Protein AF-A0A2H0KBA7-F1 (afdb_monomer_lite)

InterPro domains:
  IPR002104 Integrase, catalytic domain [PF00589] (19-123)
  IPR002104 Integrase, catalytic domain [PS51898] (1-133)
  IPR011010 DNA breaking-rejoining enzyme, catalytic core [SSF56349] (13-131)
  IPR013762 Integrase-like, catalytic domain superfamily [G3DSA:1.10.443.10] (1-133)

pLDDT: mean 73.6, std 21.22, range [33.28, 96.81]

Structure (mmCIF, N/CA/C/O backbone):
data_AF-A0A2H0KBA7-F1
#
_entry.id   AF-A0A2H0KBA7-F1
#
loop_
_atom_site.group_PDB
_atom_site.id
_atom_site.type_symbol
_atom_site.label_atom_id
_atom_site.label_alt_id
_atom_site.label_comp_id
_atom_site.label_asym_id
_atom_site.label_entity_id
_atom_site.label_seq_id
_atom_site.pdbx_PDB_ins_code
_atom_site.Cartn_x
_atom_site.Cartn_y
_atom_site.Cartn_z
_atom_site.occupancy
_atom_site.B_iso_or_equiv
_atom_site.auth_seq_id
_atom_site.auth_comp_id
_atom_site.auth_asym_id
_atom_site.auth_atom_id
_atom_site.pdbx_PDB_model_num
ATOM 1 N N . MET A 1 1 ? -5.584 -15.100 -9.198 1.00 82.06 1 MET A N 1
ATOM 2 C CA . MET A 1 1 ? -4.674 -14.915 -8.042 1.00 82.06 1 MET A CA 1
ATOM 3 C C . MET A 1 1 ? -3.301 -14.519 -8.566 1.00 82.06 1 MET A C 1
ATOM 5 O O . MET A 1 1 ? -2.886 -15.081 -9.571 1.00 82.06 1 MET A O 1
ATOM 9 N N . ILE A 1 2 ? -2.629 -13.552 -7.936 1.00 89.00 2 ILE A N 1
ATOM 10 C CA . ILE A 1 2 ? -1.295 -13.066 -8.327 1.00 89.00 2 ILE A CA 1
ATOM 11 C C . ILE A 1 2 ? -0.274 -13.486 -7.265 1.00 89.00 2 ILE A C 1
ATOM 13 O O . ILE A 1 2 ? -0.514 -13.303 -6.073 1.00 89.00 2 ILE A O 1
ATOM 17 N N . HIS A 1 3 ? 0.869 -14.018 -7.700 1.00 90.75 3 HIS A N 1
ATOM 18 C CA . HIS A 1 3 ? 1.982 -14.402 -6.830 1.00 90.75 3 HIS A CA 1
ATOM 19 C C . HIS A 1 3 ? 3.071 -13.328 -6.865 1.00 90.75 3 HIS A C 1
ATOM 21 O O . HIS A 1 3 ? 3.512 -12.917 -7.938 1.00 90.75 3 HIS A O 1
ATOM 27 N N . ILE A 1 4 ? 3.502 -12.861 -5.694 1.00 90.19 4 ILE A N 1
ATOM 28 C CA . ILE A 1 4 ? 4.541 -11.841 -5.551 1.00 90.19 4 ILE A CA 1
ATOM 29 C C . ILE A 1 4 ? 5.764 -12.480 -4.911 1.00 90.19 4 ILE A C 1
ATOM 31 O O . ILE A 1 4 ? 5.818 -12.649 -3.693 1.00 90.19 4 ILE A O 1
ATOM 35 N N . ASN A 1 5 ? 6.763 -12.767 -5.742 1.00 90.94 5 ASN A N 1
ATOM 36 C CA . ASN A 1 5 ? 7.965 -13.491 -5.321 1.00 90.94 5 ASN A CA 1
ATOM 37 C C . ASN A 1 5 ? 9.203 -12.583 -5.272 1.00 90.94 5 ASN A C 1
ATOM 39 O O . ASN A 1 5 ? 10.231 -12.957 -4.716 1.00 90.94 5 ASN A O 1
ATOM 43 N N . ARG A 1 6 ? 9.136 -11.395 -5.888 1.00 88.88 6 ARG A N 1
ATOM 44 C CA . ARG A 1 6 ? 10.263 -10.461 -6.028 1.00 88.88 6 ARG A CA 1
ATOM 45 C C . ARG A 1 6 ? 9.792 -9.024 -5.867 1.00 88.88 6 ARG A C 1
ATOM 47 O O . ARG A 1 6 ? 8.623 -8.709 -6.090 1.00 88.88 6 ARG A O 1
ATOM 54 N N . SER A 1 7 ? 10.705 -8.143 -5.480 1.00 88.31 7 SER A N 1
ATOM 55 C CA . SER A 1 7 ? 10.458 -6.702 -5.467 1.00 88.31 7 SER A CA 1
ATOM 56 C C . SER A 1 7 ? 11.682 -5.924 -5.929 1.00 88.31 7 SER A C 1
ATOM 58 O O . SER A 1 7 ? 12.820 -6.348 -5.720 1.00 88.31 7 SER A O 1
ATOM 60 N N . TRP A 1 8 ? 11.439 -4.782 -6.569 1.00 86.25 8 TRP A N 1
ATOM 61 C CA . TRP A 1 8 ? 12.495 -3.858 -6.960 1.00 86.25 8 TRP A CA 1
ATOM 62 C C . TRP A 1 8 ? 13.072 -3.150 -5.731 1.00 86.25 8 TRP A C 1
ATOM 64 O O . TRP A 1 8 ? 12.355 -2.462 -4.999 1.00 86.25 8 TRP A O 1
ATOM 74 N N . GLN A 1 9 ? 14.379 -3.284 -5.513 1.00 85.75 9 GLN A N 1
ATOM 75 C CA . GLN A 1 9 ? 15.079 -2.634 -4.411 1.00 85.75 9 GLN A CA 1
ATOM 76 C C . GLN A 1 9 ? 15.783 -1.372 -4.909 1.00 85.75 9 GLN A C 1
ATOM 78 O O . GLN A 1 9 ? 16.909 -1.434 -5.398 1.00 85.75 9 GLN A O 1
ATOM 83 N N . GLN A 1 10 ? 15.149 -0.207 -4.737 1.00 81.38 10 GLN A N 1
ATOM 84 C CA . GLN A 1 10 ? 15.644 1.069 -5.278 1.00 81.38 10 GLN A CA 1
ATOM 85 C C . GLN A 1 10 ? 17.099 1.379 -4.890 1.00 81.38 10 GLN A C 1
ATOM 87 O O . GLN A 1 10 ? 17.869 1.839 -5.729 1.00 81.38 10 GLN A O 1
ATOM 92 N N . ARG A 1 11 ? 17.496 1.095 -3.640 1.00 84.25 11 ARG A N 1
ATOM 93 C CA . ARG A 1 11 ? 18.863 1.353 -3.152 1.00 84.25 11 ARG A CA 1
ATOM 94 C C . ARG A 1 11 ? 19.915 0.489 -3.856 1.00 84.25 11 ARG A C 1
ATOM 96 O O . ARG A 1 11 ? 21.023 0.957 -4.072 1.00 84.25 11 ARG A O 1
ATOM 103 N N . GLN A 1 12 ? 19.569 -0.751 -4.202 1.00 84.69 12 GLN A N 1
ATOM 104 C CA . GLN A 1 12 ? 20.480 -1.716 -4.830 1.00 84.69 12 GLN A CA 1
ATOM 105 C C . GLN A 1 12 ? 20.297 -1.808 -6.353 1.00 84.69 12 GLN A C 1
ATOM 107 O O . GLN A 1 12 ? 21.061 -2.506 -7.009 1.00 84.69 12 GLN A O 1
ATOM 112 N N . LYS A 1 13 ? 19.283 -1.124 -6.907 1.00 83.69 13 LYS A N 1
ATOM 113 C CA . LYS A 1 13 ? 18.889 -1.143 -8.325 1.00 83.69 13 LYS A CA 1
ATOM 114 C C . LYS A 1 13 ? 18.797 -2.557 -8.915 1.00 83.69 13 LYS A C 1
ATOM 116 O O . LYS A 1 13 ? 19.192 -2.783 -10.055 1.00 83.69 13 LYS A O 1
ATOM 121 N N . LYS A 1 14 ? 18.284 -3.503 -8.129 1.00 86.38 14 LYS A N 1
ATOM 122 C CA . LYS A 1 14 ? 18.129 -4.903 -8.528 1.00 86.38 14 LYS A CA 1
ATOM 123 C C . LYS A 1 14 ? 16.822 -5.479 -8.005 1.00 86.38 14 LYS A C 1
ATOM 125 O O . LYS A 1 14 ? 16.276 -4.993 -7.006 1.00 86.38 14 LYS A O 1
ATOM 130 N N . TYR A 1 15 ? 16.342 -6.530 -8.659 1.00 86.94 15 TYR A N 1
ATOM 131 C CA . TYR A 1 15 ? 15.278 -7.354 -8.106 1.00 86.94 15 TYR A CA 1
ATOM 132 C C . TYR A 1 15 ? 15.838 -8.206 -6.972 1.00 86.94 15 TYR A C 1
ATOM 134 O O . TYR A 1 15 ? 16.885 -8.838 -7.094 1.00 86.94 15 TYR A O 1
ATOM 142 N N . GLY A 1 16 ? 15.143 -8.198 -5.844 1.00 86.50 16 GLY A N 1
ATOM 143 C CA . GLY A 1 16 ? 15.469 -9.046 -4.708 1.00 86.50 16 GLY A CA 1
ATOM 144 C C . GLY A 1 16 ? 14.211 -9.612 -4.081 1.00 86.50 16 GLY A C 1
ATOM 145 O O . GLY A 1 16 ? 13.115 -9.516 -4.644 1.00 86.50 16 GLY A O 1
ATOM 146 N N . LEU A 1 17 ? 14.369 -10.175 -2.887 1.00 86.00 17 LEU A N 1
ATOM 147 C CA . LEU A 1 17 ? 13.233 -10.660 -2.118 1.00 86.00 17 LEU A CA 1
ATOM 148 C C . LEU A 1 17 ? 12.241 -9.516 -1.830 1.00 86.00 17 LEU A C 1
ATOM 150 O O . LEU A 1 17 ? 12.636 -8.340 -1.789 1.00 86.00 17 LEU A O 1
ATOM 154 N N . PRO A 1 18 ? 10.946 -9.831 -1.653 1.00 84.94 18 PRO A N 1
ATOM 155 C CA . PRO A 1 18 ? 9.953 -8.875 -1.184 1.00 84.94 18 PRO A CA 1
ATOM 156 C C . PRO A 1 18 ? 10.379 -8.232 0.142 1.00 84.94 18 PRO A C 1
ATOM 158 O O . PRO A 1 18 ? 11.229 -8.762 0.851 1.00 84.94 18 PRO A O 1
ATOM 161 N N . LYS A 1 19 ? 9.762 -7.101 0.512 1.00 71.31 19 LYS A N 1
ATOM 162 C CA . LYS A 1 19 ? 10.116 -6.318 1.715 1.00 71.31 19 LYS A CA 1
ATOM 163 C C . LYS A 1 19 ? 10.212 -7.147 3.011 1.00 71.31 19 LYS A C 1
ATOM 165 O O . LYS A 1 19 ? 10.972 -6.774 3.896 1.00 71.31 19 LYS A O 1
ATOM 170 N N . ASN A 1 20 ? 9.490 -8.264 3.094 1.00 73.75 20 ASN A N 1
ATOM 171 C CA . ASN A 1 20 ? 9.468 -9.141 4.265 1.00 73.75 20 ASN A CA 1
ATOM 172 C C . ASN A 1 20 ? 10.272 -10.438 4.076 1.00 73.75 20 ASN A C 1
ATOM 174 O O . ASN A 1 20 ? 10.176 -11.326 4.909 1.00 73.75 20 ASN A O 1
ATOM 178 N N . GLY A 1 21 ? 11.007 -10.595 2.973 1.00 80.06 21 GLY A N 1
ATOM 179 C CA . GLY A 1 21 ? 11.714 -11.837 2.636 1.00 80.06 21 GLY A CA 1
ATOM 180 C C . GLY A 1 21 ? 10.814 -12.962 2.109 1.00 80.06 21 GLY A C 1
ATOM 181 O O . GLY A 1 21 ? 11.312 -13.887 1.480 1.00 80.06 21 GLY A O 1
ATOM 182 N N . GLU A 1 22 ? 9.500 -12.859 2.305 1.00 83.06 22 GLU A N 1
ATOM 183 C CA . GLU A 1 22 ? 8.534 -13.916 2.003 1.00 83.06 22 GLU A CA 1
ATOM 184 C C . GLU A 1 22 ? 7.733 -13.638 0.725 1.00 83.06 22 GLU A C 1
ATOM 186 O O . GLU A 1 22 ? 7.367 -12.496 0.415 1.00 83.06 22 GLU A O 1
ATOM 191 N N . THR A 1 23 ? 7.438 -14.716 -0.003 1.00 87.75 23 THR A N 1
ATOM 192 C CA . THR A 1 23 ? 6.499 -14.703 -1.128 1.00 87.75 23 THR A CA 1
ATOM 193 C C . THR A 1 23 ? 5.079 -14.538 -0.602 1.00 87.75 23 THR A C 1
ATOM 195 O O . THR A 1 23 ? 4.724 -15.134 0.410 1.00 87.75 23 THR A O 1
ATOM 198 N N . ARG A 1 24 ? 4.246 -13.759 -1.297 1.00 88.81 24 ARG A N 1
ATOM 199 C CA . ARG A 1 24 ? 2.836 -13.589 -0.920 1.00 88.81 24 ARG A CA 1
ATOM 200 C C . ARG A 1 24 ? 1.898 -13.745 -2.101 1.00 88.81 24 ARG A C 1
ATOM 202 O O . ARG A 1 24 ? 2.251 -13.428 -3.236 1.00 88.81 24 ARG A O 1
ATOM 209 N N . GLN A 1 25 ? 0.686 -14.188 -1.803 1.00 90.50 25 GLN A N 1
ATOM 210 C CA . GLN A 1 25 ? -0.409 -14.269 -2.758 1.00 90.50 25 GLN A CA 1
ATOM 211 C C . GLN A 1 25 ? -1.361 -13.099 -2.542 1.00 90.50 25 GLN A C 1
ATOM 213 O O . GLN A 1 25 ? -1.720 -12.769 -1.412 1.00 90.50 25 GLN A O 1
ATOM 218 N N . VAL A 1 26 ? -1.765 -12.467 -3.638 1.00 90.69 26 VAL A N 1
ATOM 219 C CA . VAL A 1 26 ? -2.744 -11.384 -3.630 1.00 90.69 26 VAL A CA 1
ATOM 220 C C . VAL A 1 26 ? -3.909 -11.796 -4.513 1.00 90.69 26 VAL A C 1
ATOM 222 O O . VAL A 1 26 ? -3.746 -12.166 -5.683 1.00 90.69 26 VAL A O 1
ATOM 225 N N . THR A 1 27 ? -5.101 -11.781 -3.929 1.00 91.94 27 THR A N 1
ATOM 226 C CA . THR A 1 27 ? -6.336 -11.995 -4.672 1.00 91.94 27 THR A CA 1
ATOM 227 C C . THR A 1 27 ? -6.662 -10.740 -5.469 1.00 91.94 27 THR A C 1
ATOM 229 O O . THR A 1 27 ? -6.328 -9.619 -5.090 1.00 91.94 27 THR A O 1
ATOM 232 N N . ILE A 1 28 ? -7.280 -10.943 -6.625 1.00 90.19 28 ILE A N 1
ATOM 233 C CA . ILE A 1 28 ? -7.748 -9.858 -7.475 1.00 90.19 28 ILE A CA 1
ATOM 234 C C . ILE A 1 28 ? -9.244 -10.012 -7.655 1.00 90.19 28 ILE A C 1
ATOM 236 O O . ILE A 1 28 ? -9.752 -11.131 -7.721 1.00 90.19 28 ILE A O 1
ATOM 240 N N . ASN A 1 29 ? -9.930 -8.879 -7.714 1.00 92.88 29 ASN A N 1
ATOM 241 C CA . ASN A 1 29 ? -11.347 -8.836 -8.020 1.00 92.88 29 ASN A CA 1
ATOM 242 C C . ASN A 1 29 ? -11.603 -9.379 -9.445 1.00 92.88 29 ASN A C 1
ATOM 244 O O . ASN A 1 29 ? -10.751 -9.232 -10.325 1.00 92.88 29 ASN A O 1
ATOM 248 N N . SER A 1 30 ? -12.763 -10.005 -9.665 1.00 92.62 30 SER A N 1
ATOM 249 C CA . SER A 1 30 ? -13.167 -10.565 -10.962 1.00 92.62 30 SER A CA 1
ATOM 250 C C . SER A 1 30 ? -13.213 -9.518 -12.075 1.00 92.62 30 SER A C 1
ATOM 252 O O . SER A 1 30 ? -12.722 -9.780 -13.167 1.00 92.62 30 SER A O 1
ATOM 254 N N . GLU A 1 31 ? -13.719 -8.318 -11.791 1.00 93.12 31 GLU A N 1
ATOM 255 C CA . GLU A 1 31 ? -13.781 -7.208 -12.749 1.00 93.12 31 GLU A CA 1
ATOM 256 C C . GLU A 1 31 ? -12.376 -6.811 -13.211 1.00 93.12 31 GLU A C 1
ATOM 258 O O . GLU A 1 31 ? -12.102 -6.668 -14.402 1.00 93.12 31 GLU A O 1
ATOM 263 N N . TYR A 1 32 ? -11.439 -6.722 -12.261 1.00 91.25 32 TYR A N 1
ATOM 264 C CA . TYR A 1 32 ? -10.046 -6.422 -12.578 1.00 91.25 32 TYR A CA 1
ATOM 265 C C . TYR A 1 32 ? -9.375 -7.552 -13.368 1.00 91.25 32 TYR A C 1
ATOM 267 O O . TYR A 1 32 ? -8.552 -7.285 -14.239 1.00 91.25 32 TYR A O 1
ATOM 275 N N . TYR A 1 33 ? -9.724 -8.811 -13.093 1.00 91.75 33 TYR A N 1
ATOM 276 C CA . TYR A 1 33 ? -9.216 -9.954 -13.852 1.00 91.75 33 TYR A CA 1
ATOM 277 C C . TYR A 1 33 ? -9.631 -9.896 -15.327 1.00 91.75 33 TYR A C 1
ATOM 279 O O . TYR A 1 33 ? -8.786 -10.110 -16.199 1.00 91.75 33 TYR A O 1
ATOM 287 N N . TRP A 1 34 ? -10.899 -9.586 -15.610 1.00 93.12 34 TRP A N 1
ATOM 288 C CA . TRP A 1 34 ? -11.394 -9.474 -16.983 1.00 93.12 34 TRP A CA 1
ATOM 289 C C . TRP A 1 34 ? -10.741 -8.321 -17.731 1.00 93.12 34 TRP A C 1
ATOM 291 O O . TRP A 1 34 ? -10.228 -8.527 -18.830 1.00 93.12 34 TRP A O 1
ATOM 301 N N . TRP A 1 35 ? -10.652 -7.155 -17.091 1.00 94.00 35 TRP A N 1
ATOM 302 C CA . TRP A 1 35 ? -9.924 -6.022 -17.652 1.00 94.00 35 TRP A CA 1
ATOM 303 C C . TRP A 1 35 ? -8.457 -6.371 -17.939 1.00 94.00 35 TRP A C 1
ATOM 305 O O . TRP A 1 35 ? -7.946 -6.080 -19.016 1.00 94.00 35 TRP A O 1
ATOM 315 N N . LEU A 1 36 ? -7.776 -7.051 -17.009 1.00 91.25 36 LEU A N 1
ATOM 316 C CA . LEU A 1 36 ? -6.376 -7.438 -17.184 1.00 91.25 36 LEU A CA 1
ATOM 317 C C . LEU A 1 36 ? -6.208 -8.416 -18.354 1.00 91.25 36 LEU A C 1
ATOM 319 O O . LEU A 1 36 ? -5.246 -8.310 -19.105 1.00 91.25 36 LEU A O 1
ATOM 323 N N . ARG A 1 37 ? -7.140 -9.357 -18.532 1.00 91.25 37 ARG A N 1
ATOM 324 C CA . ARG A 1 37 ? -7.143 -10.294 -19.665 1.00 91.25 37 ARG A CA 1
ATOM 325 C C . ARG A 1 37 ? -7.254 -9.575 -21.006 1.00 91.25 37 ARG A C 1
ATOM 327 O O . ARG A 1 37 ? -6.510 -9.925 -21.914 1.00 91.25 37 ARG A O 1
ATOM 334 N N . GLU A 1 38 ? -8.151 -8.602 -21.121 1.00 92.62 38 GLU A N 1
ATOM 335 C CA . GLU A 1 38 ? -8.315 -7.785 -22.330 1.00 92.62 38 GLU A CA 1
ATOM 336 C C . GLU A 1 38 ? -7.078 -6.914 -22.582 1.00 92.62 38 GLU A C 1
ATOM 338 O O . GLU A 1 38 ? -6.506 -6.925 -23.671 1.00 92.62 38 GLU A O 1
ATOM 343 N N . TYR A 1 39 ? -6.590 -6.237 -21.540 1.00 91.38 39 TYR A N 1
ATOM 344 C CA . TYR A 1 39 ? -5.380 -5.424 -21.604 1.00 91.38 39 TYR A CA 1
ATOM 345 C C . TYR A 1 39 ? -4.169 -6.231 -22.094 1.00 91.38 39 TYR A C 1
ATOM 347 O O . TYR A 1 39 ? -3.435 -5.782 -22.973 1.00 91.38 39 TYR A O 1
ATOM 355 N N . LEU A 1 40 ? -3.991 -7.458 -21.596 1.00 89.44 40 LEU A N 1
ATOM 356 C CA . LEU A 1 40 ? -2.865 -8.313 -21.972 1.00 89.44 40 LEU A CA 1
ATOM 357 C C . LEU A 1 40 ? -2.906 -8.813 -23.423 1.00 89.44 40 LEU A C 1
ATOM 359 O O . LEU A 1 40 ? -1.861 -9.186 -23.943 1.00 89.44 40 LEU A O 1
ATOM 363 N N . GLN A 1 41 ? -4.058 -8.795 -24.102 1.00 88.44 41 GLN A N 1
ATOM 364 C CA . GLN A 1 41 ? -4.124 -9.145 -25.530 1.00 88.44 41 GLN A CA 1
ATOM 365 C C . GLN A 1 41 ? -3.451 -8.094 -26.417 1.00 88.44 41 GLN A C 1
ATOM 367 O O . GLN A 1 41 ? -2.955 -8.413 -27.494 1.00 88.44 41 GLN A O 1
ATOM 372 N N . THR A 1 42 ? -3.442 -6.840 -25.965 1.00 85.75 42 THR A N 1
ATOM 373 C CA . THR A 1 42 ? -2.857 -5.706 -26.696 1.00 85.75 42 THR A CA 1
ATOM 374 C C . THR A 1 42 ? -1.467 -5.330 -26.180 1.00 85.75 42 THR A C 1
ATOM 376 O O . THR A 1 42 ? -0.704 -4.650 -26.866 1.00 85.75 42 THR A O 1
ATOM 379 N N . ALA A 1 43 ? -1.115 -5.787 -24.979 1.00 84.56 43 ALA A N 1
ATOM 380 C CA . ALA A 1 43 ? 0.156 -5.514 -24.335 1.00 84.56 43 ALA A CA 1
ATOM 381 C C . ALA A 1 43 ? 1.304 -6.339 -24.939 1.00 84.56 43 ALA A C 1
ATOM 383 O O . ALA A 1 43 ? 1.364 -7.555 -24.789 1.00 84.56 43 ALA A O 1
ATOM 384 N N . ASN A 1 44 ? 2.290 -5.660 -25.526 1.00 86.06 44 ASN A N 1
ATOM 385 C CA . ASN A 1 44 ? 3.609 -6.234 -25.784 1.00 86.06 44 ASN A CA 1
ATOM 386 C C . ASN A 1 44 ? 4.690 -5.263 -25.298 1.00 86.06 44 ASN A C 1
ATOM 388 O O . ASN A 1 44 ? 5.107 -4.353 -26.013 1.00 86.06 44 ASN A O 1
ATOM 392 N N . PHE A 1 45 ? 5.126 -5.444 -24.051 1.00 87.81 45 PHE A N 1
ATOM 393 C CA . PHE A 1 45 ? 6.112 -4.575 -23.394 1.00 87.81 45 PHE A CA 1
ATOM 394 C C . PHE A 1 45 ? 7.504 -5.207 -23.297 1.00 87.81 45 PHE A C 1
ATOM 396 O O . PHE A 1 45 ? 8.359 -4.743 -22.536 1.00 87.81 45 PHE A O 1
ATOM 403 N N . GLY A 1 46 ? 7.731 -6.264 -24.079 1.00 87.56 46 GLY A N 1
ATOM 404 C CA . GLY A 1 46 ? 8.955 -7.045 -24.066 1.00 87.56 46 GLY A CA 1
ATOM 405 C C . GLY A 1 46 ? 9.062 -7.995 -22.873 1.00 87.56 46 GLY A C 1
ATOM 406 O O . GLY A 1 46 ? 8.127 -8.206 -22.095 1.00 87.56 46 GLY A O 1
ATOM 407 N N . ARG A 1 47 ? 10.250 -8.580 -22.746 1.00 88.19 47 ARG A N 1
ATOM 408 C CA . ARG A 1 47 ? 10.593 -9.566 -21.722 1.00 88.19 47 ARG A CA 1
ATOM 409 C C . ARG A 1 47 ? 11.909 -9.204 -21.054 1.00 88.19 47 ARG A C 1
ATOM 411 O O . ARG A 1 47 ? 12.768 -8.580 -21.674 1.00 88.19 47 ARG A O 1
ATOM 418 N N . ASP A 1 48 ? 12.081 -9.645 -19.822 1.00 83.62 48 ASP A N 1
ATOM 419 C CA . ASP A 1 48 ? 13.366 -9.640 -19.135 1.00 83.62 48 ASP A CA 1
ATOM 420 C C . ASP A 1 48 ? 13.740 -11.052 -18.663 1.00 83.62 48 ASP A C 1
ATOM 422 O O . ASP A 1 48 ? 13.104 -12.044 -19.022 1.00 83.62 48 ASP A O 1
ATOM 426 N N . GLU A 1 49 ? 14.809 -11.153 -17.875 1.00 85.81 49 GLU A N 1
ATOM 427 C CA . GLU A 1 49 ? 15.273 -12.398 -17.251 1.00 85.81 49 GLU A CA 1
ATOM 428 C C . GLU A 1 49 ? 14.244 -13.049 -16.307 1.00 85.81 49 GLU A C 1
ATOM 430 O O . GLU A 1 49 ? 14.479 -14.141 -15.790 1.00 85.81 49 GLU A O 1
ATOM 435 N N . HIS A 1 50 ? 13.123 -12.386 -16.018 1.00 83.25 50 HIS A N 1
ATOM 436 C CA . HIS A 1 50 ? 12.067 -12.882 -15.139 1.00 83.25 50 HIS A CA 1
ATOM 437 C C . HIS A 1 50 ? 10.753 -13.154 -15.881 1.00 83.25 50 HIS A C 1
ATOM 439 O O . HIS A 1 50 ? 9.798 -13.609 -15.251 1.00 83.25 50 HIS A O 1
ATOM 445 N N . GLY A 1 51 ? 10.719 -12.946 -17.200 1.00 86.88 51 GLY A N 1
ATOM 446 C CA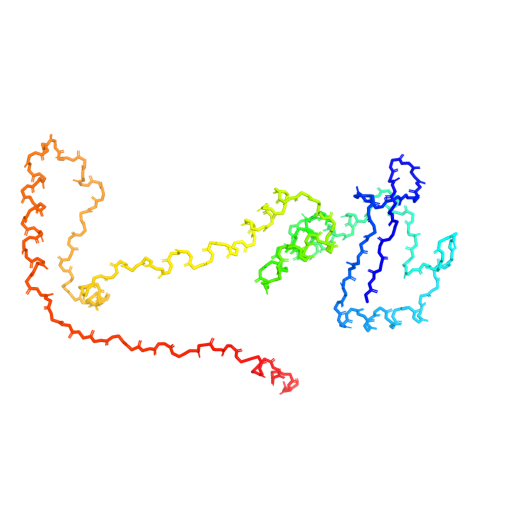 . GLY A 1 51 ? 9.593 -13.282 -18.065 1.00 86.88 51 GLY A CA 1
ATOM 447 C C . GLY A 1 51 ? 9.015 -12.080 -18.806 1.00 86.88 51 GLY A C 1
ATOM 448 O O . GLY A 1 51 ? 9.660 -11.045 -18.979 1.00 86.88 51 GLY A O 1
ATOM 449 N N . GLU A 1 52 ? 7.789 -12.247 -19.293 1.00 90.00 52 GLU A N 1
ATOM 450 C CA . GLU A 1 52 ? 7.049 -11.203 -19.998 1.00 90.00 52 GLU A CA 1
ATOM 451 C C . GLU A 1 52 ? 6.507 -10.153 -19.032 1.00 90.00 52 GLU A C 1
ATOM 453 O O . GLU A 1 52 ? 6.055 -10.448 -17.920 1.00 90.00 52 GLU A O 1
ATOM 458 N N . ARG A 1 53 ? 6.547 -8.895 -19.467 1.00 87.62 53 ARG A N 1
ATOM 459 C CA . ARG A 1 53 ? 6.126 -7.770 -18.640 1.00 87.62 53 ARG A CA 1
ATOM 460 C C . ARG A 1 53 ? 4.643 -7.502 -18.814 1.00 87.62 53 ARG A C 1
ATOM 462 O O . ARG A 1 53 ? 4.176 -7.250 -19.918 1.00 87.62 53 ARG A O 1
ATOM 469 N N . LEU A 1 54 ? 3.932 -7.454 -17.688 1.00 88.69 54 LEU A N 1
ATOM 470 C CA . LEU A 1 54 ? 2.515 -7.087 -17.667 1.00 88.69 54 LEU A CA 1
ATOM 471 C C . LEU A 1 54 ? 2.291 -5.606 -18.001 1.00 88.69 54 LEU A C 1
ATOM 473 O O . LEU A 1 54 ? 1.264 -5.272 -18.566 1.00 88.69 54 LEU A O 1
ATOM 477 N N . PHE A 1 55 ? 3.234 -4.722 -17.656 1.00 89.44 55 PHE A N 1
ATOM 478 C CA . PHE A 1 55 ? 3.122 -3.271 -17.837 1.00 89.44 55 PHE A CA 1
ATOM 479 C C . PHE A 1 55 ? 4.395 -2.695 -18.477 1.00 89.44 55 PHE A C 1
ATOM 481 O O . PHE A 1 55 ? 5.478 -3.260 -18.284 1.00 89.44 55 PHE A O 1
ATOM 488 N N . PRO A 1 56 ? 4.304 -1.555 -19.188 1.00 88.25 56 PRO A N 1
ATOM 489 C CA . PRO A 1 56 ? 5.469 -0.886 -19.760 1.00 88.25 56 PRO A CA 1
ATOM 490 C C . PRO A 1 56 ? 6.430 -0.407 -18.670 1.00 88.25 56 PRO A C 1
ATOM 492 O O . PRO A 1 56 ? 6.016 0.096 -17.628 1.00 88.25 56 PRO A O 1
ATOM 495 N N . GLU A 1 57 ? 7.737 -0.501 -18.919 1.00 83.94 57 GLU A N 1
ATOM 496 C CA . GLU A 1 57 ? 8.744 0.057 -18.014 1.00 83.94 57 GLU A CA 1
ATOM 497 C C . GLU A 1 57 ? 9.054 1.506 -18.402 1.00 83.94 57 GLU A C 1
ATOM 499 O O . GLU A 1 57 ? 9.898 1.783 -19.254 1.00 83.94 57 GLU A O 1
ATOM 504 N N . HIS A 1 58 ? 8.385 2.459 -17.756 1.00 84.06 58 HIS A N 1
ATOM 505 C CA . HIS A 1 58 ? 8.682 3.870 -17.973 1.00 84.06 58 HIS A CA 1
ATOM 506 C C . HIS A 1 58 ? 9.934 4.299 -17.198 1.00 84.06 58 HIS A C 1
ATOM 508 O O . HIS A 1 58 ? 10.038 4.118 -15.983 1.00 84.06 58 HIS A O 1
ATOM 514 N N . THR A 1 59 ? 10.869 4.963 -17.878 1.00 82.75 59 THR A N 1
ATOM 515 C CA . THR A 1 59 ? 12.086 5.532 -17.264 1.00 82.75 59 THR A CA 1
ATOM 516 C C . THR A 1 59 ? 11.766 6.493 -16.114 1.00 82.75 59 THR A C 1
ATOM 518 O O . THR A 1 59 ? 12.469 6.512 -15.102 1.00 82.75 59 THR A O 1
ATOM 521 N N . TYR A 1 60 ? 10.659 7.229 -16.224 1.00 84.62 60 TYR A N 1
ATOM 522 C CA . TYR A 1 60 ? 10.137 8.139 -15.204 1.00 84.62 60 TYR A CA 1
ATOM 523 C C . TYR A 1 60 ? 9.794 7.439 -13.879 1.00 84.62 60 TYR A C 1
ATOM 525 O O . TYR A 1 60 ? 9.947 8.031 -12.808 1.00 84.62 60 TYR A O 1
ATOM 533 N N . TRP A 1 61 ? 9.403 6.159 -13.909 1.00 81.12 61 TRP A N 1
ATOM 534 C CA . TRP A 1 61 ? 9.095 5.406 -12.689 1.00 81.12 61 TRP A CA 1
ATOM 535 C C . TRP A 1 61 ? 10.341 5.160 -11.833 1.00 81.12 61 TRP A C 1
ATOM 537 O O . TRP A 1 61 ? 10.285 5.223 -10.604 1.00 81.12 61 TRP A O 1
ATOM 547 N N . LYS A 1 62 ? 11.507 4.984 -12.471 1.00 76.94 62 LYS A N 1
ATOM 548 C CA . LYS A 1 62 ? 12.799 4.846 -11.772 1.00 76.94 62 LYS A CA 1
ATOM 549 C C . LYS A 1 62 ? 13.206 6.123 -11.034 1.00 76.94 62 LYS A C 1
ATOM 551 O O . LYS A 1 62 ? 13.991 6.055 -10.087 1.00 76.94 62 LYS A O 1
ATOM 556 N N . ARG A 1 63 ? 12.668 7.272 -11.461 1.00 81.50 63 ARG A N 1
ATOM 557 C CA . ARG A 1 63 ? 12.897 8.605 -10.885 1.00 81.50 63 ARG A CA 1
ATOM 558 C C . ARG A 1 63 ? 11.846 9.005 -9.843 1.00 81.50 63 ARG A C 1
ATOM 560 O O . ARG A 1 63 ? 11.937 10.093 -9.286 1.00 81.50 63 ARG A O 1
ATOM 567 N N . GLY A 1 64 ? 10.861 8.149 -9.559 1.00 78.44 64 GLY A N 1
ATOM 568 C CA . GLY A 1 64 ? 9.800 8.458 -8.595 1.00 78.44 64 GLY A CA 1
ATOM 569 C C . GLY A 1 64 ? 8.705 9.381 -9.139 1.00 78.44 64 GLY A C 1
ATOM 570 O O . GLY A 1 64 ? 7.880 9.879 -8.372 1.00 78.44 64 GLY A O 1
ATOM 571 N N . GLU A 1 65 ? 8.667 9.623 -10.451 1.00 86.88 65 GLU A N 1
ATOM 572 C CA . GLU A 1 65 ? 7.743 10.586 -11.057 1.00 86.88 65 GLU A CA 1
ATOM 573 C C . GLU A 1 65 ? 6.297 10.090 -11.129 1.00 86.88 65 GLU A C 1
ATOM 575 O O . GLU A 1 65 ? 5.386 10.888 -11.333 1.00 86.88 65 GLU A O 1
ATOM 580 N N . GLN A 1 66 ? 6.051 8.807 -10.853 1.00 87.12 66 GLN A N 1
ATOM 581 C CA . GLN A 1 66 ? 4.702 8.261 -10.715 1.00 87.12 66 GLN A CA 1
ATOM 582 C C . GLN A 1 66 ? 3.856 9.021 -9.673 1.00 87.12 66 GLN A C 1
ATOM 584 O O . GLN A 1 66 ? 2.636 9.089 -9.790 1.00 87.12 66 GLN A O 1
ATOM 589 N N . ALA A 1 67 ? 4.490 9.649 -8.672 1.00 88.31 67 ALA A N 1
ATOM 590 C CA . ALA A 1 67 ? 3.787 10.461 -7.678 1.00 88.31 67 ALA A CA 1
ATOM 591 C C . ALA A 1 67 ? 3.216 11.762 -8.265 1.00 88.31 67 ALA A C 1
ATOM 593 O O . ALA A 1 67 ? 2.220 12.268 -7.752 1.00 88.31 67 ALA A O 1
ATOM 594 N N . LYS A 1 68 ? 3.816 12.288 -9.343 1.00 91.06 68 LYS A N 1
ATOM 595 C CA . LYS A 1 68 ? 3.317 13.479 -10.045 1.00 91.06 68 LYS A CA 1
ATOM 596 C C . LYS A 1 68 ? 2.009 13.176 -10.767 1.00 91.06 68 LYS A C 1
ATOM 598 O O . LYS A 1 68 ? 1.085 13.966 -10.680 1.00 91.06 68 LYS A O 1
ATOM 603 N N . VAL A 1 69 ? 1.908 12.006 -11.403 1.00 91.56 69 VAL A N 1
ATOM 604 C CA . VAL A 1 69 ? 0.689 11.583 -12.115 1.00 91.56 69 VAL A CA 1
ATOM 605 C C . VAL A 1 69 ? -0.505 11.540 -11.163 1.00 91.56 69 VAL A C 1
ATOM 607 O O . VAL A 1 69 ? -1.539 12.133 -11.449 1.00 91.56 69 VAL A O 1
ATOM 610 N N . ILE A 1 70 ? -0.339 10.915 -9.992 1.00 91.81 70 ILE A N 1
ATOM 611 C CA . ILE A 1 70 ? -1.395 10.866 -8.969 1.00 91.81 70 ILE A CA 1
ATOM 612 C C . ILE A 1 70 ? -1.720 12.259 -8.433 1.00 91.81 70 ILE A C 1
ATOM 614 O O . ILE A 1 70 ? -2.885 12.573 -8.221 1.00 91.81 70 ILE A O 1
ATOM 618 N N . ARG A 1 71 ? -0.707 13.100 -8.206 1.00 92.94 71 ARG A N 1
ATOM 619 C CA . ARG A 1 71 ? -0.931 14.468 -7.736 1.00 92.94 71 ARG A CA 1
ATOM 620 C C . ARG A 1 71 ? -1.754 15.277 -8.733 1.00 92.94 71 ARG A C 1
ATOM 622 O O . ARG A 1 71 ? -2.762 15.835 -8.322 1.00 92.94 71 ARG A O 1
ATOM 629 N N . ASN A 1 72 ? -1.362 15.269 -10.004 1.00 94.31 72 ASN A N 1
ATOM 630 C CA . ASN A 1 72 ? -2.072 15.975 -11.065 1.00 94.31 72 ASN A CA 1
ATOM 631 C C . ASN A 1 72 ? -3.510 15.465 -11.189 1.00 94.31 72 ASN A C 1
ATOM 633 O O . ASN A 1 72 ? -4.427 16.266 -11.308 1.00 94.31 72 ASN A O 1
ATOM 637 N N . PHE A 1 73 ? -3.712 14.145 -11.103 1.00 94.88 73 PHE A N 1
ATOM 638 C CA . PHE A 1 73 ? -5.048 13.559 -11.066 1.00 94.88 73 PHE A CA 1
ATOM 639 C C . PHE A 1 73 ? -5.861 14.119 -9.892 1.00 94.88 73 PHE A C 1
ATOM 641 O O . PHE A 1 73 ? -6.950 14.633 -10.095 1.00 94.88 73 PHE A O 1
ATOM 648 N N . CYS A 1 74 ? -5.333 14.093 -8.665 1.00 95.44 74 CYS A N 1
ATOM 649 C CA . CYS A 1 74 ? -6.047 14.646 -7.515 1.00 95.44 74 CYS A CA 1
ATOM 650 C C . CYS A 1 74 ? -6.386 16.134 -7.702 1.00 95.44 74 CYS A C 1
ATOM 652 O O . CYS A 1 74 ? -7.532 16.516 -7.500 1.00 95.44 74 CYS A O 1
ATOM 654 N N . GLU A 1 75 ? -5.426 16.952 -8.132 1.00 95.56 75 GLU A N 1
ATOM 655 C CA . GLU A 1 75 ? -5.610 18.395 -8.332 1.00 95.56 75 GLU A CA 1
ATOM 656 C C . GLU A 1 75 ? -6.674 18.708 -9.392 1.00 95.56 75 GLU A C 1
ATOM 658 O O . GLU A 1 75 ? -7.517 19.573 -9.164 1.00 95.56 75 GLU A O 1
ATOM 663 N N . GLN A 1 76 ? -6.700 17.960 -10.501 1.00 96.81 76 GLN A N 1
ATOM 664 C CA . GLN A 1 76 ? -7.709 18.113 -11.559 1.00 96.81 76 GLN A CA 1
ATOM 665 C C . GLN A 1 76 ? -9.142 17.888 -11.063 1.00 96.81 76 GLN A C 1
ATOM 667 O O . GLN A 1 76 ? -10.062 18.539 -11.549 1.00 96.81 76 GLN A O 1
ATOM 672 N N . TYR A 1 77 ? -9.332 16.999 -10.088 1.00 95.69 77 TYR A N 1
ATOM 673 C CA . TYR A 1 77 ? -10.641 16.702 -9.499 1.00 95.69 77 TYR A CA 1
ATOM 674 C C . TYR A 1 77 ? -10.890 17.444 -8.174 1.00 95.69 77 TYR A C 1
ATOM 676 O O . TYR A 1 77 ? -11.822 17.105 -7.447 1.00 95.69 77 TYR A O 1
ATOM 684 N N . GLY A 1 78 ? -10.057 18.432 -7.818 1.00 95.25 78 GLY A N 1
ATOM 685 C CA . GLY A 1 78 ? -10.195 19.185 -6.564 1.00 95.25 78 GLY A CA 1
ATOM 686 C C . GLY A 1 78 ? -9.930 18.353 -5.301 1.00 95.25 78 GLY A C 1
ATOM 687 O O . GLY A 1 78 ? -10.342 18.722 -4.203 1.00 95.25 78 GLY A O 1
ATOM 688 N N . LEU A 1 79 ? -9.247 17.216 -5.437 1.00 94.12 79 LEU A N 1
ATOM 689 C CA . LEU A 1 79 ? -8.884 16.329 -4.341 1.00 94.12 79 LEU A CA 1
ATOM 690 C C . LEU A 1 79 ? -7.525 16.717 -3.753 1.00 94.12 79 LEU A C 1
ATOM 692 O O . LEU A 1 79 ? -6.590 17.115 -4.451 1.00 94.12 79 LEU A O 1
ATOM 696 N N . LYS A 1 80 ? -7.365 16.501 -2.446 1.00 93.75 80 LYS A N 1
ATOM 697 C CA . LYS A 1 80 ? -6.065 16.647 -1.785 1.00 93.75 80 LYS A CA 1
ATOM 698 C C . LYS A 1 80 ? -5.065 15.644 -2.365 1.00 93.75 80 LYS A C 1
ATOM 700 O O . LYS A 1 80 ? -5.353 14.454 -2.454 1.00 93.75 80 LYS A O 1
ATOM 705 N N . SER A 1 81 ? -3.860 16.115 -2.687 1.00 93.50 81 SER A N 1
ATOM 706 C CA . SER A 1 81 ? -2.776 15.258 -3.179 1.00 93.50 81 SER A CA 1
ATOM 707 C C . SER A 1 81 ? -2.461 14.120 -2.198 1.00 93.50 81 SER A C 1
ATOM 709 O O . SER A 1 81 ? -2.207 14.352 -1.011 1.00 93.50 81 SER A O 1
ATOM 711 N N . ILE A 1 82 ? -2.432 12.884 -2.707 1.00 93.06 82 ILE A N 1
ATOM 712 C CA . ILE A 1 82 ? -2.133 11.675 -1.929 1.00 93.06 82 ILE A CA 1
ATOM 713 C C . ILE A 1 82 ? -0.818 11.016 -2.360 1.00 93.06 82 ILE A C 1
ATOM 715 O O . ILE A 1 82 ? -0.352 11.142 -3.490 1.00 93.06 82 ILE A O 1
ATOM 719 N N . LYS A 1 83 ? -0.216 10.258 -1.437 1.00 90.75 83 LYS A N 1
ATOM 720 C CA . LYS A 1 83 ? 0.957 9.400 -1.698 1.00 90.75 83 LYS A CA 1
ATOM 721 C C . LYS A 1 83 ? 0.515 7.958 -1.976 1.00 90.75 83 LYS A C 1
ATOM 723 O O . LYS A 1 83 ? -0.492 7.529 -1.421 1.00 90.75 83 LYS A O 1
ATOM 728 N N . PHE A 1 84 ? 1.322 7.155 -2.677 1.00 89.69 84 PHE A N 1
ATOM 729 C CA . PHE A 1 84 ? 1.053 5.715 -2.888 1.00 89.69 84 PHE A CA 1
ATOM 730 C C . PHE A 1 84 ? 0.831 4.923 -1.594 1.00 89.69 84 PHE A C 1
ATOM 732 O O . PHE A 1 84 ? -0.014 4.035 -1.544 1.00 89.69 84 PHE A O 1
ATOM 739 N N . HIS A 1 85 ? 1.559 5.255 -0.523 1.00 89.19 85 HIS A N 1
ATOM 740 C CA . HIS A 1 85 ? 1.356 4.593 0.768 1.00 89.19 85 HIS A CA 1
ATOM 741 C C . HIS A 1 85 ? -0.047 4.852 1.342 1.00 89.19 85 HIS A C 1
ATOM 743 O O . HIS A 1 85 ? -0.590 4.004 2.042 1.00 89.19 85 HIS A O 1
ATOM 749 N N . THR A 1 86 ? -0.655 5.986 0.990 1.00 91.75 86 THR A N 1
ATOM 750 C CA . THR A 1 86 ? -2.040 6.320 1.346 1.00 91.75 86 THR A CA 1
ATOM 751 C C . THR A 1 86 ? -3.006 5.372 0.657 1.00 91.75 86 THR A C 1
ATOM 753 O O . THR A 1 86 ? -3.850 4.807 1.331 1.00 91.75 86 THR A O 1
ATOM 756 N N . LEU A 1 87 ? -2.833 5.113 -0.646 1.00 92.94 87 LEU A N 1
ATOM 757 C CA . LEU A 1 87 ? -3.668 4.152 -1.379 1.00 92.94 87 LEU A CA 1
ATOM 758 C C . LEU A 1 87 ? -3.602 2.758 -0.755 1.00 92.94 87 LEU A C 1
ATOM 760 O O . LEU A 1 87 ? -4.624 2.105 -0.571 1.00 92.94 87 LEU A O 1
ATOM 764 N N . ARG A 1 88 ? -2.403 2.325 -0.356 1.00 91.56 88 ARG A N 1
ATOM 765 C CA . ARG A 1 88 ? -2.221 1.052 0.348 1.00 91.56 88 ARG A CA 1
ATOM 766 C C . ARG A 1 88 ? -2.910 1.035 1.718 1.00 91.56 88 ARG A C 1
ATOM 768 O O . ARG A 1 88 ? -3.475 0.011 2.089 1.00 91.56 88 ARG A O 1
ATOM 775 N N . ALA A 1 89 ? -2.854 2.138 2.462 1.00 92.88 89 ALA A N 1
ATOM 776 C CA . ALA A 1 89 ? -3.565 2.270 3.729 1.00 92.88 89 ALA A CA 1
ATOM 777 C C . ALA A 1 89 ? -5.087 2.236 3.520 1.00 92.88 89 ALA A C 1
ATOM 779 O O . ALA A 1 89 ? -5.764 1.489 4.215 1.00 92.88 89 ALA A O 1
ATOM 780 N N . CYS A 1 90 ? -5.598 2.974 2.528 1.00 94.38 90 CYS A N 1
ATOM 781 C CA . CYS A 1 90 ? -7.012 2.997 2.155 1.00 94.38 90 CYS A CA 1
ATOM 782 C C . CYS A 1 90 ? -7.517 1.603 1.777 1.00 94.38 90 CYS A C 1
ATOM 784 O O . CYS A 1 90 ? -8.558 1.184 2.272 1.00 94.38 90 CYS A O 1
ATOM 786 N N . TRP A 1 91 ? -6.751 0.866 0.968 1.00 94.94 91 TRP A N 1
ATOM 787 C CA . TRP A 1 91 ? -7.062 -0.518 0.610 1.00 94.94 91 TRP A CA 1
ATOM 788 C C . TRP A 1 91 ? -7.212 -1.411 1.851 1.00 94.94 91 TRP A C 1
ATOM 790 O O . TRP A 1 91 ? -8.211 -2.112 1.985 1.00 94.94 91 TRP A O 1
ATOM 800 N N . ALA A 1 92 ? -6.274 -1.339 2.802 1.00 94.88 92 ALA A N 1
ATOM 801 C CA . ALA A 1 92 ? -6.358 -2.120 4.037 1.00 94.88 92 ALA A CA 1
ATOM 802 C C . ALA A 1 92 ? -7.572 -1.731 4.890 1.00 94.88 92 ALA A C 1
ATOM 804 O O . ALA A 1 92 ? -8.310 -2.599 5.346 1.00 94.88 92 ALA A O 1
ATOM 805 N N . THR A 1 93 ? -7.801 -0.429 5.089 1.00 95.38 93 THR A N 1
ATOM 806 C CA . THR A 1 93 ? -8.925 0.057 5.901 1.00 95.38 93 THR A CA 1
ATOM 807 C C . THR A 1 93 ? -10.278 -0.280 5.281 1.00 95.38 93 THR A C 1
ATOM 809 O O . THR A 1 93 ? -11.206 -0.588 6.018 1.00 95.38 93 THR A O 1
ATOM 812 N N . GLN A 1 94 ? -10.389 -0.269 3.948 1.00 95.19 94 GLN A N 1
ATOM 813 C CA . GLN A 1 94 ? -11.610 -0.667 3.243 1.00 95.19 94 GLN A CA 1
ATOM 814 C C . GLN A 1 94 ? -11.906 -2.155 3.439 1.00 95.19 94 GLN A C 1
ATOM 816 O O . GLN A 1 94 ? -13.029 -2.497 3.785 1.00 95.19 94 GLN A O 1
ATOM 821 N N . LEU A 1 95 ? -10.903 -3.031 3.289 1.00 94.50 95 LEU A N 1
ATOM 822 C CA . LEU A 1 95 ? -11.084 -4.466 3.533 1.00 94.50 95 LEU A CA 1
ATOM 823 C C . LEU A 1 95 ? -11.492 -4.752 4.981 1.00 94.50 95 LEU A C 1
ATOM 825 O O . LEU A 1 95 ? -12.417 -5.525 5.215 1.00 94.50 95 LEU A O 1
ATOM 829 N N . LEU A 1 96 ? -10.844 -4.093 5.944 1.00 93.81 96 LEU A N 1
ATOM 830 C CA . LEU A 1 96 ? -11.206 -4.209 7.357 1.00 93.81 96 LEU A CA 1
ATOM 831 C C . LEU A 1 96 ? -12.647 -3.740 7.606 1.00 93.81 96 LEU A C 1
ATOM 833 O O . LEU A 1 96 ? -13.398 -4.441 8.274 1.00 93.81 96 LEU A O 1
ATOM 837 N N . GLY A 1 97 ? -13.053 -2.603 7.030 1.00 91.25 97 GLY A N 1
ATOM 838 C CA . GLY A 1 97 ? -14.422 -2.083 7.129 1.00 91.25 97 GLY A CA 1
ATOM 839 C C . GLY A 1 97 ? -15.481 -2.983 6.481 1.00 91.25 97 GLY A C 1
ATOM 840 O O . GLY A 1 97 ? -16.616 -3.014 6.938 1.00 91.25 97 GLY A O 1
ATOM 841 N N . MET A 1 98 ? -15.105 -3.763 5.464 1.00 92.19 98 MET A N 1
ATOM 842 C CA . MET A 1 98 ? -15.951 -4.805 4.862 1.00 92.19 98 MET A CA 1
ATOM 843 C C . MET A 1 98 ? -16.004 -6.099 5.694 1.00 92.19 98 MET A C 1
ATOM 845 O O . MET A 1 98 ? -16.637 -7.065 5.277 1.00 92.19 98 MET A O 1
ATOM 849 N N . GLY A 1 99 ? -15.329 -6.149 6.846 1.00 91.31 99 GLY A N 1
ATOM 850 C CA . GLY A 1 99 ? -15.307 -7.314 7.730 1.00 91.31 99 GLY A CA 1
ATOM 851 C C . GLY A 1 99 ? -14.276 -8.380 7.353 1.00 91.31 99 GLY A C 1
ATOM 852 O O . GLY A 1 99 ? -14.318 -9.483 7.897 1.00 91.31 99 GLY A O 1
ATOM 853 N N . VAL A 1 100 ? -13.333 -8.091 6.448 1.00 93.69 100 VAL A N 1
ATOM 854 C CA . VAL A 1 100 ? -12.259 -9.042 6.125 1.00 93.69 100 VAL A CA 1
ATOM 855 C C . VAL A 1 100 ? -11.351 -9.215 7.351 1.00 93.69 100 VAL A C 1
ATOM 857 O O . VAL A 1 100 ? -10.866 -8.212 7.887 1.00 93.69 100 VAL A O 1
ATOM 860 N N . PRO A 1 101 ? -11.066 -10.459 7.790 1.00 94.06 101 PRO A N 1
ATOM 861 C CA . PRO A 1 101 ? -10.230 -10.701 8.959 1.00 94.06 101 PRO A CA 1
ATOM 862 C C . PRO A 1 101 ? -8.851 -10.048 8.838 1.00 94.06 101 PRO A C 1
ATOM 864 O O . PRO A 1 101 ? -8.201 -10.124 7.788 1.00 94.06 101 PRO A O 1
ATOM 867 N N . LYS A 1 102 ? -8.367 -9.463 9.941 1.00 94.19 102 LYS A N 1
ATOM 868 C CA . LYS A 1 102 ? -7.070 -8.764 9.991 1.00 94.19 102 LYS A CA 1
ATOM 869 C C . LYS A 1 102 ? -5.922 -9.633 9.467 1.00 94.19 102 LYS A C 1
ATOM 871 O O . LYS A 1 102 ? -5.091 -9.135 8.713 1.00 94.19 102 LYS A O 1
ATOM 876 N N . ASP A 1 103 ? -5.922 -10.929 9.784 1.00 93.81 103 ASP A N 1
ATOM 877 C CA . ASP A 1 103 ? -4.847 -11.852 9.414 1.00 93.81 103 ASP A CA 1
ATOM 878 C C . ASP A 1 103 ? -4.790 -12.045 7.893 1.00 93.81 103 ASP A C 1
ATOM 880 O O . ASP A 1 103 ? -3.713 -12.051 7.299 1.00 93.81 103 ASP A O 1
ATOM 884 N N . GLN A 1 104 ? -5.948 -12.086 7.225 1.00 93.50 104 GLN A N 1
ATOM 885 C CA . GLN A 1 104 ? -6.017 -12.143 5.763 1.00 93.50 104 GLN A CA 1
ATOM 886 C C . GLN A 1 104 ? -5.483 -10.858 5.123 1.00 93.50 104 GLN A C 1
ATOM 888 O O . GLN A 1 104 ? -4.705 -10.915 4.167 1.00 93.50 104 GLN A O 1
ATOM 893 N N . VAL A 1 105 ? -5.845 -9.694 5.671 1.00 93.44 105 VAL A N 1
ATOM 894 C CA . VAL A 1 105 ? -5.326 -8.398 5.203 1.00 93.44 105 VAL A CA 1
ATOM 895 C C . VAL A 1 105 ? -3.810 -8.310 5.425 1.00 93.44 105 VAL A C 1
ATOM 897 O O . VAL A 1 105 ? -3.086 -7.843 4.542 1.00 93.44 105 VAL A O 1
ATOM 900 N N . MET A 1 106 ? -3.308 -8.810 6.560 1.00 92.75 106 MET A N 1
ATOM 901 C CA . MET A 1 106 ? -1.877 -8.895 6.870 1.00 92.75 106 MET A CA 1
ATOM 902 C C . MET A 1 106 ? -1.124 -9.771 5.867 1.00 92.75 106 MET A C 1
ATOM 904 O O . MET A 1 106 ? -0.118 -9.312 5.315 1.00 92.75 106 MET A O 1
ATOM 908 N N . MET A 1 107 ? -1.642 -10.964 5.559 1.00 91.00 107 MET A N 1
ATOM 909 C CA . MET A 1 107 ? -1.061 -11.882 4.572 1.00 91.00 107 MET A CA 1
ATOM 910 C C . MET A 1 107 ? -1.012 -11.266 3.166 1.00 91.00 107 MET A C 1
ATOM 912 O O . MET A 1 107 ? 0.050 -11.227 2.542 1.00 91.00 107 MET A O 1
ATOM 916 N N . MET A 1 108 ? -2.127 -10.710 2.681 1.00 91.25 108 MET A N 1
ATOM 917 C CA . MET A 1 108 ? -2.192 -10.096 1.345 1.00 91.25 108 MET A CA 1
ATOM 918 C C . MET A 1 108 ? -1.310 -8.848 1.241 1.00 91.25 108 MET A C 1
ATOM 920 O O . MET A 1 108 ? -0.617 -8.616 0.244 1.00 91.25 108 MET A O 1
ATOM 924 N N . GLY A 1 109 ? -1.316 -8.020 2.283 1.00 89.06 109 GLY A N 1
ATOM 925 C CA . GLY A 1 109 ? -0.512 -6.813 2.308 1.00 89.06 109 GLY A CA 1
ATOM 926 C C . GLY A 1 109 ? 0.971 -7.101 2.484 1.00 89.06 109 GLY A C 1
ATOM 927 O O . GLY A 1 109 ? 1.797 -6.345 1.970 1.00 89.06 109 GLY A O 1
ATOM 928 N N . GLY A 1 110 ? 1.335 -8.175 3.175 1.00 89.19 110 GLY A N 1
ATOM 929 C CA . GLY A 1 110 ? 2.693 -8.393 3.653 1.00 89.19 110 GLY A CA 1
ATOM 930 C C . GLY A 1 110 ? 3.011 -7.455 4.815 1.00 89.19 110 GLY A C 1
ATOM 931 O O . GLY A 1 110 ? 3.971 -6.690 4.745 1.00 89.19 110 GLY A O 1
ATOM 932 N N . TRP A 1 111 ? 2.194 -7.469 5.867 1.00 90.12 111 TRP A N 1
ATOM 933 C CA . TRP A 1 111 ? 2.555 -6.908 7.173 1.00 90.12 111 TRP A CA 1
ATOM 934 C C . TRP A 1 111 ? 2.884 -8.061 8.117 1.00 90.12 111 TRP A C 1
ATOM 936 O O . TRP A 1 111 ? 2.083 -8.977 8.247 1.00 90.12 111 TRP A O 1
ATOM 946 N N . LYS A 1 112 ? 4.065 -8.022 8.742 1.00 86.62 112 LYS A N 1
ATOM 947 C CA . LYS A 1 112 ? 4.492 -9.034 9.722 1.00 86.62 112 LYS A CA 1
ATOM 948 C C . LYS A 1 112 ? 4.101 -8.653 11.148 1.00 86.62 112 LYS A C 1
ATOM 950 O O . LYS A 1 112 ? 3.813 -9.513 11.964 1.00 86.62 112 LYS A O 1
ATOM 955 N N . ASP A 1 113 ? 4.120 -7.357 11.424 1.00 88.88 113 ASP A N 1
ATOM 956 C CA . ASP A 1 113 ? 3.859 -6.810 12.742 1.00 88.88 113 ASP A CA 1
ATOM 957 C C . ASP A 1 113 ? 2.382 -6.419 12.896 1.00 88.88 113 ASP A C 1
ATOM 959 O O . ASP A 1 113 ? 1.812 -5.694 12.071 1.00 88.88 113 ASP A O 1
ATOM 963 N N . GLU A 1 114 ? 1.775 -6.914 13.969 1.00 90.19 114 GLU A N 1
ATOM 964 C CA . GLU A 1 114 ? 0.387 -6.650 14.326 1.00 90.19 114 GLU A CA 1
ATOM 965 C C . GLU A 1 114 ? 0.191 -5.224 14.860 1.00 90.19 114 GLU A C 1
ATOM 967 O O . GLU A 1 114 ? -0.868 -4.626 14.654 1.00 90.19 114 GLU A O 1
ATOM 972 N N . GLU A 1 115 ? 1.210 -4.626 15.483 1.00 90.12 115 GLU A N 1
ATOM 973 C CA . GLU A 1 115 ? 1.135 -3.240 15.948 1.00 90.12 115 GLU A CA 1
ATOM 974 C C . GLU A 1 115 ? 0.924 -2.275 14.777 1.00 90.12 115 GLU A C 1
ATOM 976 O O . GLU A 1 115 ? 0.052 -1.401 14.826 1.00 90.12 115 GLU A O 1
ATOM 981 N N . THR A 1 116 ? 1.622 -2.511 13.668 1.00 87.94 116 THR A N 1
ATOM 982 C CA . THR A 1 116 ? 1.389 -1.790 12.416 1.00 87.94 116 THR A CA 1
ATOM 983 C C . THR A 1 116 ? -0.053 -1.963 11.921 1.00 87.94 116 THR A C 1
ATOM 985 O O . THR A 1 116 ? -0.673 -0.995 11.475 1.00 87.94 116 THR A O 1
ATOM 988 N N . MET A 1 117 ? -0.624 -3.170 12.019 1.00 92.31 117 MET A N 1
ATOM 989 C CA . MET A 1 117 ? -2.010 -3.425 11.602 1.00 92.31 117 MET A CA 1
ATOM 990 C C . MET A 1 117 ? -3.030 -2.706 12.499 1.00 92.31 117 MET A C 1
ATOM 992 O O . MET A 1 117 ? -4.047 -2.206 12.012 1.00 92.31 117 MET A O 1
ATOM 996 N N . ARG A 1 118 ? -2.726 -2.547 13.792 1.00 91.62 118 ARG A N 1
ATOM 997 C CA . ARG A 1 118 ? -3.565 -1.816 14.755 1.00 91.62 118 ARG A CA 1
ATOM 998 C C . ARG A 1 118 ? -3.828 -0.369 14.331 1.00 91.62 118 ARG A C 1
ATOM 1000 O O . ARG A 1 118 ? -4.921 0.145 14.569 1.00 91.62 118 ARG A O 1
ATOM 1007 N N . ILE A 1 119 ? -2.873 0.278 13.655 1.00 92.38 119 ILE A N 1
ATOM 1008 C CA . ILE A 1 119 ? -3.051 1.627 13.091 1.00 92.38 119 ILE A CA 1
ATOM 1009 C C . ILE A 1 119 ? -4.188 1.637 12.059 1.00 92.38 119 ILE A C 1
ATOM 1011 O O . ILE A 1 119 ? -5.008 2.556 12.060 1.00 92.38 119 ILE A O 1
ATOM 1015 N N . TYR A 1 120 ? -4.264 0.622 11.193 1.00 92.75 120 TYR A N 1
ATOM 1016 C CA . TYR A 1 120 ? -5.322 0.517 10.185 1.00 92.75 120 TYR A CA 1
ATOM 1017 C C . TYR A 1 120 ? -6.665 0.130 10.804 1.00 92.75 120 TYR A C 1
ATOM 1019 O O . TYR A 1 120 ? -7.672 0.723 10.437 1.00 92.75 120 TYR A O 1
ATOM 1027 N N . ILE A 1 121 ? -6.685 -0.768 11.793 1.00 91.25 121 ILE A N 1
ATOM 1028 C CA . ILE A 1 121 ? -7.907 -1.119 12.539 1.00 91.25 121 ILE A CA 1
ATOM 1029 C C . ILE A 1 121 ? -8.508 0.123 13.206 1.00 91.25 121 ILE A C 1
ATOM 1031 O O . ILE A 1 121 ? -9.698 0.394 13.057 1.00 91.25 121 ILE A O 1
ATOM 1035 N N . ARG A 1 122 ? -7.673 0.931 13.874 1.00 89.50 122 ARG A N 1
ATOM 1036 C CA . ARG A 1 122 ? -8.109 2.191 14.492 1.00 89.50 122 ARG A CA 1
ATOM 1037 C C . ARG A 1 122 ? -8.678 3.160 13.457 1.00 89.50 122 ARG A C 1
ATOM 1039 O O . ARG A 1 122 ? -9.684 3.803 13.721 1.00 89.50 122 ARG A O 1
ATOM 1046 N N . LYS A 1 123 ? -8.049 3.257 12.281 1.00 89.25 123 LYS A N 1
ATOM 1047 C CA . LYS A 1 123 ? -8.528 4.108 11.180 1.00 89.25 123 LYS A CA 1
ATOM 1048 C C . LYS A 1 123 ? -9.824 3.606 10.549 1.00 89.25 123 LYS A C 1
ATOM 1050 O O . LYS A 1 123 ? -10.616 4.429 10.115 1.00 89.25 123 LYS A O 1
ATOM 1055 N N . ALA A 1 124 ? -10.019 2.292 10.481 1.00 89.31 124 ALA A N 1
ATOM 1056 C CA . ALA A 1 124 ? -11.239 1.690 9.958 1.00 89.31 124 ALA A CA 1
ATOM 105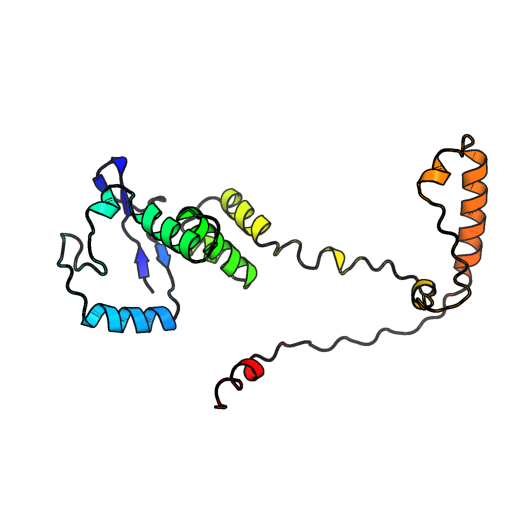7 C C . ALA A 1 124 ? -12.421 1.834 10.932 1.00 89.31 124 ALA A C 1
ATOM 1059 O O . ALA A 1 124 ? -13.563 1.728 10.510 1.00 89.31 124 ALA A O 1
ATOM 1060 N N . GLY A 1 125 ? -12.162 2.067 12.226 1.00 87.12 125 GLY A N 1
ATOM 1061 C CA . GLY A 1 125 ? -13.205 2.298 13.231 1.00 87.12 125 GLY A CA 1
ATOM 1062 C C . GLY A 1 125 ? -14.024 1.057 13.597 1.00 87.12 125 GLY A C 1
ATOM 1063 O O . GLY A 1 125 ? -14.937 1.156 14.410 1.00 87.12 125 GLY A O 1
ATOM 1064 N N . ILE A 1 126 ? -13.667 -0.116 13.065 1.00 86.81 126 ILE A N 1
ATOM 1065 C CA . ILE A 1 126 ? -14.452 -1.355 13.178 1.00 86.81 126 ILE A CA 1
ATOM 1066 C C . ILE A 1 126 ? -14.700 -1.812 14.620 1.00 86.81 126 ILE A C 1
ATOM 1068 O O . ILE A 1 126 ? -15.720 -2.423 14.895 1.00 86.81 126 ILE A O 1
ATOM 1072 N N . LEU A 1 127 ? -13.783 -1.512 15.547 1.00 83.00 127 LEU A N 1
ATOM 1073 C CA . LEU A 1 127 ? -13.916 -1.900 16.958 1.00 83.00 127 LEU A CA 1
ATOM 1074 C C . LEU A 1 127 ? -14.764 -0.919 17.779 1.00 83.00 127 LEU A C 1
ATOM 1076 O O . LEU A 1 127 ? -15.175 -1.252 18.883 1.00 83.00 127 LEU A O 1
ATOM 1080 N N . ILE A 1 128 ? -14.967 0.301 17.278 1.00 84.69 128 ILE A N 1
ATOM 1081 C CA . ILE A 1 128 ? -15.694 1.371 17.981 1.00 84.69 128 ILE A CA 1
ATOM 1082 C C . ILE A 1 128 ? -17.124 1.488 17.436 1.00 84.69 128 ILE A C 1
ATOM 1084 O O . ILE A 1 128 ? -18.004 2.029 18.103 1.00 84.69 128 ILE A O 1
ATOM 1088 N N . GLN A 1 129 ? -17.379 0.965 16.235 1.00 78.94 129 GLN A N 1
ATOM 1089 C CA . GLN A 1 129 ? -18.702 0.954 15.629 1.00 78.94 129 GLN A CA 1
ATOM 1090 C C . GLN A 1 129 ? -19.711 0.256 16.555 1.00 78.94 129 GLN A C 1
ATOM 1092 O O . GLN A 1 129 ? -19.542 -0.909 16.903 1.00 78.94 129 GLN A O 1
ATOM 1097 N N . GLY A 1 130 ? -20.740 0.992 16.982 1.00 77.50 130 GLY A N 1
ATOM 1098 C CA . GLY A 1 130 ? -21.780 0.488 17.888 1.00 77.50 130 GLY A CA 1
ATOM 1099 C C . GLY A 1 130 ? -21.371 0.375 19.364 1.00 77.50 130 GLY A C 1
ATOM 1100 O O . GLY A 1 130 ? -22.181 -0.063 20.176 1.00 77.50 130 GLY A O 1
ATOM 1101 N N . ALA A 1 131 ? -20.164 0.801 19.759 1.00 82.19 131 ALA A N 1
ATOM 1102 C CA . ALA A 1 131 ? -19.690 0.667 21.145 1.00 82.19 131 ALA A CA 1
ATOM 1103 C C . ALA A 1 131 ? -20.583 1.389 22.173 1.00 82.19 131 ALA A C 1
ATOM 1105 O O . ALA A 1 131 ? -20.648 0.990 23.334 1.00 82.19 131 ALA A O 1
ATOM 1106 N N . THR A 1 132 ? -21.292 2.434 21.747 1.00 83.88 132 THR A N 1
ATOM 1107 C CA . THR A 1 132 ? -22.203 3.224 22.586 1.00 83.88 132 THR A CA 1
ATOM 1108 C C . THR A 1 132 ? -23.674 2.856 22.406 1.00 83.88 132 THR A C 1
ATOM 1110 O O . THR A 1 132 ? -24.513 3.402 23.110 1.00 83.88 132 THR A O 1
ATOM 1113 N N . GLU A 1 133 ? -24.022 1.918 21.521 1.00 79.44 133 GLU A N 1
ATOM 1114 C CA . GLU A 1 133 ? -25.423 1.560 21.237 1.00 79.44 133 GLU A CA 1
ATOM 1115 C C . GLU A 1 133 ? -26.108 0.869 22.435 1.00 79.44 133 GLU A C 1
ATOM 1117 O O . GLU A 1 133 ? -27.332 0.877 22.581 1.00 79.44 133 GLU A O 1
ATOM 1122 N N . GLY A 1 134 ? -25.302 0.318 23.350 1.00 74.94 134 GLY A N 1
ATOM 1123 C CA . GLY A 1 134 ? -25.756 -0.201 24.639 1.00 74.94 134 GLY A CA 1
ATOM 1124 C C . GLY A 1 134 ? -26.043 0.871 25.699 1.00 74.94 134 GLY A C 1
ATOM 1125 O O . GLY A 1 134 ? -26.719 0.563 26.681 1.00 74.94 134 GLY A O 1
ATOM 1126 N N . LEU A 1 135 ? -25.569 2.110 25.520 1.00 79.38 135 LEU A N 1
ATOM 1127 C CA . LEU A 1 135 ? -25.819 3.212 26.450 1.00 79.38 135 LEU A CA 1
ATOM 1128 C C . LEU A 1 135 ? -27.206 3.799 26.179 1.00 79.38 135 LEU A C 1
ATOM 1130 O O . LEU A 1 135 ? -27.401 4.627 25.292 1.00 79.38 135 LEU A O 1
ATOM 1134 N N . LYS A 1 136 ? -28.193 3.331 26.942 1.00 77.69 136 LYS A N 1
ATOM 1135 C CA . LYS A 1 136 ? -29.576 3.808 26.871 1.00 77.69 136 LYS A CA 1
ATOM 1136 C C . LYS A 1 136 ? -29.822 4.767 28.026 1.00 77.69 136 LYS A C 1
ATOM 1138 O O . LYS A 1 136 ? -30.058 4.319 29.142 1.00 77.69 136 LYS A O 1
ATOM 1143 N N . PHE A 1 137 ? -29.747 6.063 27.742 1.00 75.69 137 PHE A N 1
ATOM 1144 C CA . PHE A 1 137 ? -30.005 7.121 28.725 1.00 75.69 137 PHE A CA 1
ATOM 1145 C C . PHE A 1 137 ? -31.478 7.522 28.818 1.00 75.69 137 PHE A C 1
ATOM 1147 O O . PHE A 1 137 ? -31.830 8.263 29.720 1.00 75.69 137 PHE A O 1
ATOM 1154 N N . PHE A 1 138 ? -32.331 7.005 27.928 1.00 68.38 138 PHE A N 1
ATOM 1155 C CA . PHE A 1 138 ? -33.760 7.293 27.956 1.00 68.38 138 PHE A CA 1
ATOM 1156 C C . PHE A 1 138 ? -34.400 6.727 29.227 1.00 68.38 138 PHE A C 1
ATOM 1158 O O . PHE A 1 138 ? -34.530 5.504 29.374 1.00 68.38 138 PHE A O 1
ATOM 1165 N N . THR A 1 139 ? -34.838 7.610 30.119 1.00 64.12 139 THR A N 1
ATOM 1166 C CA . THR A 1 139 ? -35.867 7.284 31.111 1.00 64.12 139 THR A CA 1
ATOM 1167 C C . THR A 1 139 ? -37.239 7.319 30.424 1.00 64.12 139 THR A C 1
ATOM 1169 O O . THR A 1 139 ? -37.396 7.852 29.325 1.00 64.12 139 THR A O 1
ATOM 1172 N N . GLN A 1 140 ? -38.266 6.704 31.022 1.00 58.72 140 GLN A N 1
ATOM 1173 C CA . GLN A 1 140 ? -39.631 6.750 30.463 1.00 58.72 140 GLN A CA 1
ATOM 1174 C C . GLN A 1 140 ? -40.193 8.184 30.378 1.00 58.72 140 GLN A C 1
ATOM 1176 O O . GLN A 1 140 ? -41.141 8.419 29.635 1.00 58.72 140 GLN A O 1
ATOM 1181 N N . GLU A 1 141 ? -39.582 9.133 31.088 1.00 56.50 141 GLU A N 1
ATOM 1182 C CA . GLU A 1 141 ? -39.927 10.557 31.099 1.00 56.50 141 GLU A CA 1
ATOM 1183 C C . GLU A 1 141 ? -39.392 11.298 29.860 1.00 56.50 141 GLU A C 1
ATOM 1185 O O . GLU A 1 141 ? -40.069 12.183 29.343 1.00 56.50 141 GLU A O 1
ATOM 1190 N N . ASP A 1 142 ? -38.267 10.865 29.278 1.00 54.97 142 ASP A N 1
ATOM 1191 C CA . ASP A 1 142 ? -37.694 11.474 28.063 1.00 54.97 142 ASP A CA 1
ATOM 1192 C C . ASP A 1 142 ? -38.506 11.177 26.789 1.00 54.97 142 ASP A C 1
ATOM 1194 O O . ASP A 1 142 ? -38.365 11.857 25.773 1.00 54.97 142 ASP A O 1
ATOM 1198 N N . GLN A 1 143 ? -39.395 10.177 26.826 1.00 52.62 143 GLN A N 1
ATOM 1199 C CA . GLN A 1 143 ? -40.364 9.928 25.749 1.00 52.62 143 GLN A CA 1
ATOM 1200 C C . GLN A 1 143 ? -41.510 10.954 25.730 1.00 52.62 143 GLN A C 1
ATOM 1202 O O . GLN A 1 143 ? -42.267 10.988 24.761 1.00 52.62 143 GLN A O 1
ATOM 1207 N N . ALA A 1 144 ? -41.639 11.783 26.774 1.00 50.47 144 ALA A N 1
ATOM 1208 C CA . ALA A 1 144 ? -42.626 12.856 26.866 1.00 50.47 144 ALA A CA 1
ATOM 1209 C C . ALA A 1 144 ? -42.102 14.215 26.367 1.00 50.47 144 ALA A C 1
ATOM 1211 O O . ALA A 1 144 ? -42.853 15.191 26.390 1.00 50.47 144 ALA A O 1
ATOM 1212 N N . PHE A 1 145 ? -40.851 14.301 25.889 1.00 51.03 145 PHE A N 1
ATOM 1213 C CA . PHE A 1 145 ? -40.348 15.515 25.248 1.00 51.03 145 PHE A CA 1
ATOM 1214 C C . PHE A 1 145 ? -40.973 15.671 23.856 1.00 51.03 145 PHE A C 1
ATOM 1216 O O . PHE A 1 145 ? -40.410 15.286 22.831 1.00 51.03 145 PHE A O 1
ATOM 1223 N N . ASP A 1 146 ? -42.174 16.239 23.827 1.00 51.41 146 ASP A N 1
ATOM 1224 C CA . ASP A 1 146 ? -42.727 16.857 22.632 1.00 51.41 146 ASP A CA 1
ATOM 1225 C C . ASP A 1 146 ? -42.010 18.209 22.433 1.00 51.41 146 ASP A C 1
ATOM 1227 O O . ASP A 1 146 ? -42.137 19.100 23.282 1.00 51.41 146 ASP A O 1
ATOM 1231 N N . PRO A 1 147 ? -41.250 18.399 21.337 1.00 53.12 147 PRO A N 1
ATOM 1232 C CA . PRO A 1 147 ? -40.565 19.659 21.053 1.00 53.12 147 PRO A CA 1
ATOM 1233 C C . PRO A 1 147 ? -41.522 20.847 20.829 1.00 53.12 147 PRO A C 1
ATOM 1235 O O . PRO A 1 147 ? -41.055 21.978 20.729 1.00 53.12 147 PRO A O 1
ATOM 1238 N N . ASN A 1 148 ? -42.840 20.613 20.769 1.00 51.72 148 ASN A N 1
ATOM 1239 C CA . ASN A 1 148 ? -43.882 21.636 20.664 1.00 51.72 148 ASN A CA 1
ATOM 1240 C C . ASN A 1 148 ? -44.806 21.721 21.895 1.00 51.72 148 ASN A C 1
ATOM 1242 O O . ASN A 1 148 ? -45.773 22.493 21.875 1.00 51.72 148 ASN A O 1
ATOM 1246 N N . ALA A 1 149 ? -44.542 20.973 22.972 1.00 54.19 149 ALA A N 1
ATOM 1247 C CA . ALA A 1 149 ? -45.346 21.082 24.183 1.00 54.19 149 ALA A CA 1
ATOM 1248 C C . ALA A 1 149 ? -45.125 22.444 24.856 1.00 54.19 149 ALA A C 1
ATOM 1250 O O . ALA A 1 149 ? -44.014 22.843 25.199 1.00 54.19 149 ALA A O 1
ATOM 1251 N N . LYS A 1 150 ? -46.227 23.167 25.078 1.00 50.31 150 LYS A N 1
ATOM 1252 C CA . LYS A 1 150 ? -46.250 24.541 25.608 1.00 50.31 150 LYS A CA 1
ATOM 1253 C C . LYS A 1 150 ? -45.790 24.668 27.072 1.00 50.31 150 LYS A C 1
ATOM 1255 O O . LYS A 1 150 ? -45.741 25.783 27.581 1.00 50.31 150 LYS A O 1
ATOM 1260 N N . PHE A 1 151 ? -45.482 23.551 27.734 1.00 46.75 151 PHE A N 1
ATOM 1261 C CA . PHE A 1 15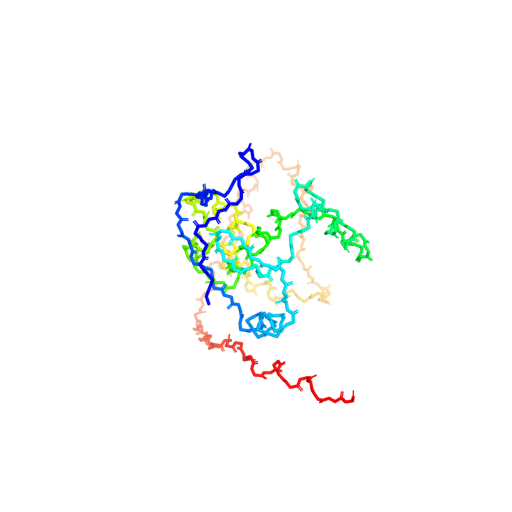1 ? -45.096 23.469 29.143 1.00 46.75 151 PHE A CA 1
ATOM 1262 C C . PHE A 1 151 ? -44.112 22.310 29.365 1.00 46.75 151 PHE A C 1
ATOM 1264 O O . PHE A 1 151 ? -44.451 21.305 29.985 1.00 46.75 151 PHE A O 1
ATOM 1271 N N . ASN A 1 152 ? -42.893 22.425 28.835 1.00 44.72 152 ASN A N 1
ATOM 1272 C CA . ASN A 1 152 ? -41.793 21.568 29.276 1.00 44.72 152 ASN A CA 1
ATOM 1273 C C . ASN A 1 152 ? -41.161 22.225 30.507 1.00 44.72 152 ASN A C 1
ATOM 1275 O O . ASN A 1 152 ? -40.342 23.131 30.395 1.00 44.72 152 ASN A O 1
ATOM 1279 N N . ASN A 1 153 ? -41.586 21.783 31.690 1.00 45.09 153 ASN A N 1
ATOM 1280 C CA . ASN A 1 153 ? -41.161 22.315 32.990 1.00 45.09 153 ASN A CA 1
ATOM 1281 C C . ASN A 1 153 ? -39.788 21.771 33.433 1.00 45.09 153 ASN A C 1
ATOM 1283 O O . ASN A 1 153 ? -39.558 21.607 34.629 1.00 45.09 153 ASN A O 1
ATOM 1287 N N . LEU A 1 154 ? -38.888 21.446 32.500 1.00 45.22 154 LEU A N 1
ATOM 1288 C CA . LEU A 1 154 ? -37.505 21.134 32.848 1.00 45.22 154 LEU A CA 1
ATOM 1289 C C . LEU A 1 154 ? -36.690 22.418 32.785 1.00 45.22 154 LEU A C 1
ATOM 1291 O O . LEU A 1 154 ? -36.220 22.834 31.725 1.00 45.22 154 LEU A O 1
ATOM 1295 N N . THR A 1 155 ? -36.523 23.043 33.945 1.00 41.28 155 THR A N 1
ATOM 1296 C CA . THR A 1 155 ? -35.464 24.021 34.163 1.00 41.28 155 THR A CA 1
ATOM 1297 C C . THR A 1 155 ? -34.139 23.270 34.045 1.00 41.28 155 THR A C 1
ATOM 1299 O O . THR A 1 155 ? -33.713 22.584 34.970 1.00 41.28 155 THR A O 1
ATOM 1302 N N . TYR A 1 156 ? -33.502 23.333 32.877 1.00 42.47 156 TYR A N 1
ATOM 1303 C CA . TYR A 1 156 ? -32.086 23.006 32.776 1.00 42.47 156 TYR A CA 1
ATOM 1304 C C . TYR A 1 156 ? -31.335 24.106 33.518 1.00 42.47 156 TYR A C 1
ATOM 1306 O O . TYR A 1 156 ? -31.293 25.237 33.033 1.00 42.47 156 TYR A O 1
ATOM 1314 N N . CYS A 1 157 ? -30.758 23.787 34.676 1.00 38.66 157 CYS A N 1
ATOM 1315 C CA . CYS A 1 157 ? -29.755 24.659 35.270 1.00 38.66 157 CYS A CA 1
ATOM 1316 C C . CYS A 1 157 ? -28.622 24.767 34.246 1.00 38.66 157 CYS A C 1
ATOM 1318 O O . CYS A 1 157 ? -28.036 23.755 33.839 1.00 38.66 157 CYS A O 1
ATOM 1320 N N . ASN A 1 158 ? -28.363 25.976 33.754 1.00 36.34 158 ASN A N 1
ATOM 1321 C CA . ASN A 1 158 ? -27.213 26.191 32.886 1.00 36.34 158 ASN A CA 1
ATOM 1322 C C . ASN A 1 158 ? -25.958 25.808 33.677 1.00 36.34 158 ASN A C 1
ATOM 1324 O O . ASN A 1 158 ? -25.867 26.094 34.865 1.00 36.34 158 ASN A O 1
ATOM 1328 N N . ALA A 1 159 ? -24.962 25.197 33.030 1.00 43.12 159 ALA A N 1
ATOM 1329 C CA . ALA A 1 159 ? -23.715 24.794 33.696 1.00 43.12 159 ALA A CA 1
ATOM 1330 C C . ALA A 1 159 ? -22.973 25.966 34.379 1.00 43.12 159 ALA A C 1
ATOM 1332 O O . ALA A 1 159 ? -22.089 25.746 35.200 1.00 43.12 159 ALA A O 1
ATOM 1333 N N . THR A 1 160 ? -23.341 27.204 34.049 1.00 47.38 160 THR A N 1
ATOM 1334 C CA . THR A 1 160 ? -22.866 28.434 34.683 1.00 47.38 160 THR A CA 1
ATOM 1335 C C . THR A 1 160 ? -23.495 28.710 36.056 1.00 47.38 160 THR A C 1
ATOM 1337 O O . THR A 1 160 ? -22.937 29.496 36.800 1.00 47.38 160 THR A O 1
ATOM 1340 N N . GLU A 1 161 ? -24.622 28.089 36.411 1.00 46.31 161 GLU A N 1
ATOM 1341 C CA . GLU A 1 161 ? -25.316 28.276 37.704 1.00 46.31 161 GLU A CA 1
ATOM 1342 C C . GLU A 1 161 ? -24.795 27.330 38.802 1.00 46.31 161 GLU A C 1
ATOM 1344 O O . GLU A 1 161 ? -25.194 27.431 39.956 1.00 46.31 161 GLU A O 1
ATOM 1349 N N . LEU A 1 162 ? -23.875 26.420 38.461 1.00 46.59 162 LEU A N 1
ATOM 1350 C CA . LEU A 1 162 ? -23.189 25.527 39.405 1.00 46.59 162 LEU A CA 1
ATOM 1351 C C . LEU A 1 162 ? -21.957 26.171 40.063 1.00 46.59 162 LEU A C 1
ATOM 1353 O O . LEU A 1 162 ? -21.321 25.531 40.894 1.00 46.59 162 LEU A O 1
ATOM 1357 N N . SER A 1 163 ? -21.587 27.400 39.686 1.00 44.94 163 SER A N 1
ATOM 1358 C CA . SER A 1 163 ? -20.425 28.085 40.266 1.00 44.94 163 SER A CA 1
ATOM 1359 C C . SER A 1 163 ? -20.684 28.718 41.631 1.00 44.94 163 SER A C 1
ATOM 1361 O O . SER A 1 163 ? -19.717 29.104 42.278 1.00 44.94 163 SER A O 1
ATOM 1363 N N . ASP A 1 164 ? -21.946 28.812 42.061 1.00 48.16 164 ASP A N 1
ATOM 1364 C CA . ASP A 1 164 ? -22.337 29.630 43.218 1.00 48.16 164 ASP A CA 1
ATOM 1365 C C . ASP A 1 164 ? -22.867 28.790 44.401 1.00 48.16 164 ASP A C 1
ATOM 1367 O O . ASP A 1 164 ? -23.463 29.331 45.328 1.00 48.16 164 ASP A O 1
ATOM 1371 N N . ILE A 1 165 ? -22.649 27.469 44.398 1.00 50.84 165 ILE A N 1
ATOM 1372 C CA . ILE A 1 165 ? -22.947 26.605 45.552 1.00 50.84 165 ILE A CA 1
ATOM 1373 C C . ILE A 1 165 ? -21.653 26.449 46.358 1.00 50.84 165 ILE A C 1
ATOM 1375 O O . ILE A 1 165 ? -20.814 25.610 46.034 1.00 50.84 165 ILE A O 1
ATOM 1379 N N . GLU A 1 166 ? -21.466 27.302 47.368 1.00 51.59 166 GLU A N 1
ATOM 1380 C CA . GLU A 1 166 ? -20.282 27.277 48.244 1.00 51.59 166 GLU A CA 1
ATOM 1381 C C . GLU A 1 166 ? -20.409 26.305 49.436 1.00 51.59 166 GLU A C 1
ATOM 1383 O O . GLU A 1 166 ? -19.410 26.078 50.114 1.00 51.59 166 GLU A O 1
ATOM 1388 N N . ASP A 1 167 ? -21.563 25.656 49.649 1.00 55.09 167 ASP A N 1
ATOM 1389 C CA . ASP A 1 167 ? -21.793 24.773 50.803 1.00 55.09 167 ASP A CA 1
ATOM 1390 C C . ASP A 1 167 ? -22.249 23.354 50.386 1.00 55.09 167 ASP A C 1
ATOM 1392 O O . ASP A 1 167 ? -23.326 23.157 49.820 1.00 55.09 167 ASP A O 1
ATOM 1396 N N . GLU A 1 168 ? -21.417 22.343 50.678 1.00 54.44 168 GLU A N 1
ATOM 1397 C CA . GLU A 1 168 ? -21.628 20.922 50.320 1.00 54.44 168 GLU A CA 1
ATOM 1398 C C . GLU A 1 168 ? -22.857 20.285 51.005 1.00 54.44 168 GLU A C 1
ATOM 1400 O O . GLU A 1 168 ? -23.440 19.339 50.470 1.00 54.44 168 GLU A O 1
ATOM 1405 N N . ASP A 1 169 ? -23.304 20.831 52.140 1.00 54.16 169 ASP A N 1
ATOM 1406 C CA . ASP A 1 169 ? -24.385 20.258 52.954 1.00 54.16 169 ASP A CA 1
ATOM 1407 C C . ASP A 1 169 ? -25.789 20.446 52.331 1.00 54.16 169 ASP A C 1
ATOM 1409 O O . ASP A 1 169 ? -26.691 19.645 52.577 1.00 54.16 169 ASP A O 1
ATOM 1413 N N . GLU A 1 170 ? -25.995 21.462 51.481 1.00 52.91 170 GLU A N 1
ATOM 1414 C CA . GLU A 1 170 ? -27.297 21.724 50.834 1.00 52.91 170 GLU A CA 1
ATOM 1415 C C . GLU A 1 170 ? -27.522 20.832 49.590 1.00 52.91 170 GLU A C 1
ATOM 1417 O O . GLU A 1 170 ? -28.654 20.592 49.153 1.00 52.91 170 GLU A O 1
ATOM 1422 N N . PHE A 1 171 ? -26.441 20.266 49.041 1.00 47.72 171 PHE A N 1
ATOM 1423 C CA . PHE A 1 171 ? -26.482 19.405 47.861 1.00 47.72 171 PHE A CA 1
ATOM 1424 C C . PHE A 1 171 ? -27.015 18.002 48.189 1.00 47.72 171 PHE A C 1
ATOM 1426 O O . PHE A 1 171 ? -27.862 17.483 47.456 1.00 47.72 171 PHE A O 1
ATOM 1433 N N . GLU A 1 172 ? -26.599 17.396 49.304 1.00 53.97 172 GLU A N 1
ATOM 1434 C CA . GLU A 1 172 ? -27.013 16.030 49.666 1.00 53.97 172 GLU A CA 1
ATOM 1435 C C . GLU A 1 172 ? -28.517 15.921 49.982 1.00 53.97 172 GLU A C 1
ATOM 1437 O O . GLU A 1 172 ? -29.166 14.964 49.545 1.00 53.97 172 GLU A O 1
ATOM 1442 N N . GLU A 1 173 ? -29.118 16.932 50.623 1.00 53.28 173 GLU A N 1
ATOM 1443 C CA . GLU A 1 173 ? -30.553 16.921 50.959 1.00 53.28 173 GLU A CA 1
ATOM 1444 C C . GLU A 1 173 ? -31.449 16.976 49.702 1.00 53.28 173 GLU A C 1
ATOM 1446 O O . GLU A 1 173 ? -32.550 16.408 49.655 1.00 53.28 173 GLU A O 1
ATOM 1451 N N . SER A 1 174 ? -30.965 17.624 48.638 1.00 54.53 174 SER A N 1
ATOM 1452 C CA . SER A 1 174 ? -31.672 17.712 47.357 1.00 54.53 174 SER A CA 1
ATOM 1453 C C . SER A 1 174 ? -31.647 16.387 46.577 1.00 54.53 174 SER A C 1
ATOM 1455 O O . SER A 1 174 ? -32.645 16.004 45.959 1.00 54.53 174 SER A O 1
ATOM 1457 N N . VAL A 1 175 ? -30.549 15.631 46.672 1.00 53.56 175 VAL A N 1
ATOM 1458 C CA . VAL A 1 175 ? -30.360 14.341 45.989 1.00 53.56 175 VAL A CA 1
ATOM 1459 C C . VAL A 1 175 ? -31.194 13.230 46.641 1.00 53.56 175 VAL A C 1
ATOM 1461 O O . VAL A 1 175 ? -31.754 12.380 45.935 1.00 53.56 175 VAL A O 1
ATOM 1464 N N . GLU A 1 176 ? -31.348 13.255 47.969 1.00 53.72 176 GLU A N 1
ATOM 1465 C CA . GLU A 1 176 ? -32.141 12.268 48.719 1.00 53.72 176 GLU A CA 1
ATOM 1466 C C . GLU A 1 176 ? -33.651 12.370 48.434 1.00 53.72 176 GLU A C 1
ATOM 1468 O O . GLU A 1 176 ? -34.333 11.352 48.264 1.00 53.72 176 GLU A O 1
ATOM 1473 N N . LYS A 1 177 ? -34.187 13.590 48.276 1.00 50.12 177 LYS A N 1
ATOM 1474 C CA . LYS A 1 177 ? -35.597 13.796 47.886 1.00 50.12 177 LYS A CA 1
ATOM 1475 C C . LYS A 1 177 ? -35.899 13.255 46.486 1.00 50.12 177 LYS A C 1
ATOM 1477 O O . LYS A 1 177 ? -36.935 12.626 46.283 1.00 50.12 177 LYS A O 1
ATOM 1482 N N . ILE A 1 178 ? -34.978 13.427 45.537 1.00 48.53 178 ILE A N 1
ATOM 1483 C CA . ILE A 1 178 ? -35.144 12.970 44.146 1.00 48.53 178 ILE A CA 1
ATOM 1484 C C . ILE A 1 178 ? -35.078 11.436 44.041 1.00 48.53 178 ILE A C 1
ATOM 1486 O O . ILE A 1 178 ? -35.740 10.822 43.199 1.00 48.53 178 ILE A O 1
ATOM 1490 N N . THR A 1 179 ? -34.302 10.776 44.903 1.00 47.12 179 THR A N 1
ATOM 1491 C CA . THR A 1 179 ? -34.171 9.310 44.890 1.00 47.12 179 THR A CA 1
ATOM 1492 C C . THR A 1 179 ? -35.365 8.590 45.531 1.00 47.12 179 THR A C 1
ATOM 1494 O O . THR A 1 179 ? -35.713 7.489 45.087 1.00 47.12 179 THR A O 1
ATOM 1497 N N . ALA A 1 180 ? -36.042 9.204 46.507 1.00 42.56 180 ALA A N 1
ATOM 1498 C CA . ALA A 1 180 ? -37.194 8.615 47.196 1.00 42.56 180 ALA A CA 1
ATOM 1499 C C . ALA A 1 180 ? -38.447 8.473 46.305 1.00 42.56 180 ALA A C 1
ATOM 1501 O O . ALA A 1 180 ? -39.134 7.450 46.370 1.00 42.56 180 ALA A O 1
ATOM 1502 N N . ASP A 1 181 ? -38.721 9.432 45.419 1.00 44.12 181 ASP A N 1
ATOM 1503 C CA . ASP A 1 181 ? -39.921 9.399 44.565 1.00 44.12 181 ASP A CA 1
ATOM 1504 C C . ASP A 1 181 ? -39.831 8.358 43.430 1.00 44.12 181 ASP A C 1
ATOM 1506 O O . ASP A 1 181 ? -40.836 7.775 43.008 1.00 44.12 181 ASP A O 1
ATOM 1510 N N . ASN A 1 182 ? -38.613 8.015 43.003 1.00 41.94 182 ASN A N 1
ATOM 1511 C CA 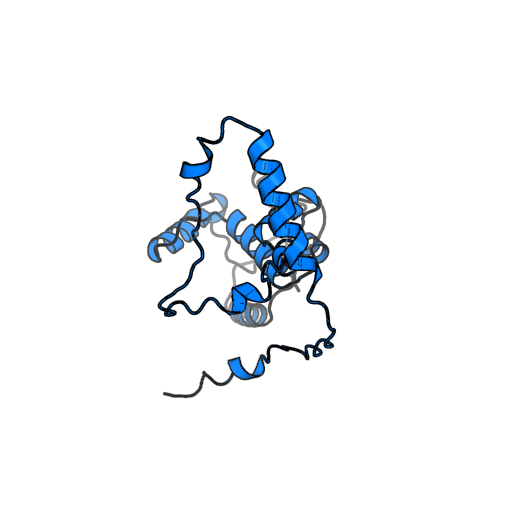. ASN A 1 182 ? -38.353 7.132 41.861 1.00 41.94 182 ASN A CA 1
ATOM 1512 C C . ASN A 1 182 ? -38.508 5.624 42.149 1.00 41.94 182 ASN A C 1
ATOM 1514 O O . ASN A 1 182 ? -38.532 4.802 41.229 1.00 41.94 182 ASN A O 1
ATOM 1518 N N . THR A 1 183 ? -38.646 5.210 43.412 1.00 43.88 183 THR A N 1
ATOM 1519 C CA . THR A 1 183 ? -38.771 3.783 43.777 1.00 43.88 183 THR A CA 1
ATOM 1520 C C . THR A 1 183 ? -40.199 3.230 43.684 1.00 43.88 183 THR A C 1
ATOM 1522 O O . THR A 1 183 ? -40.392 2.017 43.797 1.00 43.88 183 THR A O 1
ATOM 1525 N N . ARG A 1 184 ? -41.214 4.067 43.420 1.00 40.56 184 ARG A N 1
ATOM 1526 C CA . ARG A 1 184 ? -42.632 3.671 43.535 1.00 40.56 184 ARG A CA 1
ATOM 1527 C C . ARG A 1 184 ? -43.264 3.051 42.279 1.00 40.56 184 ARG A C 1
ATOM 1529 O O . ARG A 1 184 ? -44.363 2.506 42.374 1.00 40.56 184 ARG A O 1
ATOM 1536 N N . VAL A 1 185 ? -42.593 3.059 41.122 1.00 46.34 185 VAL A N 1
ATOM 1537 C CA . VAL A 1 185 ? -43.182 2.602 39.846 1.00 46.34 185 VAL A CA 1
ATOM 1538 C C . VAL A 1 185 ? -42.350 1.486 39.208 1.0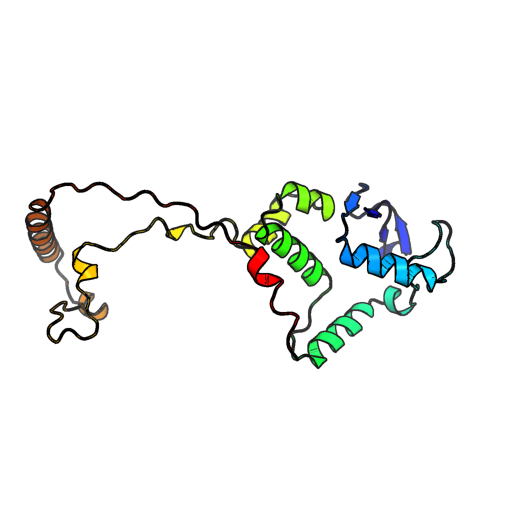0 46.34 185 VAL A C 1
ATOM 1540 O O . VAL A 1 185 ? -41.515 1.709 38.339 1.00 46.34 185 VAL A O 1
ATOM 1543 N N . LYS A 1 186 ? -42.598 0.233 39.607 1.00 41.38 186 LYS A N 1
ATOM 1544 C CA . LYS A 1 186 ? -42.179 -0.948 38.831 1.00 41.38 186 LYS A CA 1
ATOM 1545 C C . LYS A 1 186 ? -43.312 -1.968 38.755 1.00 41.38 186 LYS A C 1
ATOM 1547 O O . LYS A 1 186 ? -43.528 -2.739 39.686 1.00 41.38 186 LYS A O 1
ATOM 1552 N N . LYS A 1 187 ? -43.998 -2.026 37.609 1.00 36.41 187 LYS A N 1
ATOM 1553 C CA . LYS A 1 187 ? -44.676 -3.243 37.137 1.00 36.41 187 LYS A CA 1
ATOM 1554 C C . LYS A 1 187 ? -44.248 -3.550 35.703 1.00 36.41 187 LYS A C 1
ATOM 1556 O O . LYS A 1 187 ? -44.072 -2.670 34.873 1.00 36.41 187 LYS A O 1
ATOM 1561 N N . HIS A 1 188 ? -43.993 -4.832 35.505 1.00 42.00 188 HIS A N 1
ATOM 1562 C CA . HIS A 1 188 ? -43.229 -5.472 34.446 1.00 42.00 188 HIS A CA 1
ATOM 1563 C C . HIS A 1 188 ? -44.036 -5.626 33.144 1.00 42.00 188 HIS A C 1
ATOM 1565 O O . HIS A 1 188 ? -45.172 -6.091 33.193 1.00 42.00 188 HIS A O 1
ATOM 1571 N N . THR A 1 189 ? -43.432 -5.341 31.987 1.00 35.12 189 THR A N 1
ATOM 1572 C CA . THR A 1 189 ? -43.890 -5.846 30.677 1.00 35.12 189 THR A CA 1
ATOM 1573 C C . THR A 1 189 ? -42.715 -6.429 29.875 1.00 35.12 189 THR A C 1
ATOM 1575 O O . THR A 1 189 ? -41.595 -5.915 29.972 1.00 35.12 189 THR A O 1
ATOM 1578 N N . PRO A 1 190 ? -42.911 -7.535 29.122 1.00 35.69 190 PRO A N 1
ATOM 1579 C CA . PRO A 1 190 ? -41.825 -8.230 28.441 1.00 35.69 190 PRO A CA 1
ATOM 1580 C C . PRO A 1 190 ? -41.500 -7.618 27.070 1.00 35.69 190 PRO A C 1
ATOM 1582 O O . PRO A 1 190 ? -42.354 -7.078 26.372 1.00 35.69 190 PRO A O 1
ATOM 1585 N N . ARG A 1 191 ? -40.222 -7.726 26.698 1.00 34.38 191 ARG A N 1
ATOM 1586 C CA . ARG A 1 191 ? -39.582 -7.122 25.519 1.00 34.38 191 ARG A CA 1
ATOM 1587 C C . ARG A 1 191 ? -39.966 -7.865 24.218 1.00 34.38 191 ARG A C 1
ATOM 1589 O O . ARG A 1 191 ? -39.897 -9.096 24.217 1.00 34.38 191 ARG A O 1
ATOM 1596 N N . PRO A 1 192 ? -40.288 -7.182 23.099 1.00 33.28 192 PRO A N 1
ATOM 1597 C CA . PRO A 1 192 ? -40.452 -7.849 21.810 1.00 33.28 192 PRO A CA 1
ATOM 1598 C C . PRO A 1 192 ? -39.088 -8.249 21.222 1.00 33.28 192 PRO A C 1
ATOM 1600 O O . PRO A 1 192 ? -38.091 -7.538 21.379 1.00 33.28 192 PRO A O 1
ATOM 1603 N N . LYS A 1 193 ? -39.038 -9.418 20.572 1.00 35.16 193 LYS A N 1
ATOM 1604 C CA . LYS A 1 193 ? -37.846 -9.955 19.899 1.00 35.16 193 LYS A CA 1
ATOM 1605 C C . LYS A 1 193 ? -37.612 -9.210 18.580 1.00 35.16 193 LYS A C 1
ATOM 1607 O O . LYS A 1 193 ? -38.525 -9.108 17.769 1.00 35.16 193 LYS A O 1
ATOM 1612 N N . LEU A 1 194 ? -36.387 -8.728 18.373 1.00 34.72 194 LEU A N 1
ATOM 1613 C CA . LEU A 1 194 ? -35.921 -8.141 17.114 1.00 34.72 194 LEU A CA 1
ATOM 1614 C C . LEU A 1 194 ? -35.659 -9.262 16.099 1.00 34.72 194 LEU A C 1
ATOM 1616 O O . LEU A 1 194 ? -34.751 -10.067 16.300 1.00 34.72 194 LEU A O 1
ATOM 1620 N N . THR A 1 195 ? -36.440 -9.318 15.024 1.00 36.78 195 THR A N 1
ATOM 1621 C CA . THR A 1 195 ? -36.121 -10.113 13.832 1.00 36.78 195 THR A CA 1
ATOM 1622 C C . THR A 1 195 ? -35.331 -9.257 12.843 1.00 36.78 195 THR A C 1
ATOM 1624 O O . THR A 1 195 ? -35.818 -8.225 12.397 1.00 36.78 195 THR A O 1
ATOM 1627 N N . GLU A 1 196 ? -34.107 -9.702 12.560 1.00 38.72 196 GLU A N 1
ATOM 1628 C CA . GLU A 1 196 ? -33.396 -9.654 11.273 1.00 38.72 196 GLU A CA 1
ATOM 1629 C C . GLU A 1 196 ? -33.665 -8.465 10.328 1.00 38.72 196 GLU A C 1
ATOM 1631 O O . GLU A 1 196 ? -34.462 -8.548 9.399 1.00 38.72 196 GLU A O 1
ATOM 1636 N N . ASN A 1 197 ? -32.863 -7.405 10.465 1.00 39.03 197 ASN A N 1
ATOM 1637 C CA . ASN A 1 197 ? -32.562 -6.506 9.348 1.00 39.03 197 ASN A CA 1
ATOM 1638 C C . ASN A 1 197 ? -31.442 -7.128 8.497 1.00 39.03 197 ASN A C 1
ATOM 1640 O O . ASN A 1 197 ? -30.275 -6.747 8.602 1.00 39.03 197 ASN A O 1
ATOM 1644 N N . VAL A 1 198 ? -31.790 -8.121 7.678 1.00 41.09 198 VAL A N 1
ATOM 1645 C CA . VAL A 1 198 ? -30.926 -8.589 6.587 1.00 41.09 198 VAL A CA 1
ATOM 1646 C C . VAL A 1 198 ? -31.040 -7.578 5.450 1.00 41.09 198 VAL A C 1
ATOM 1648 O O . VAL A 1 198 ? -32.115 -7.358 4.900 1.00 41.09 198 VAL A O 1
ATOM 1651 N N . ILE A 1 199 ? -29.927 -6.931 5.115 1.00 43.59 199 ILE A N 1
ATOM 1652 C CA . ILE A 1 199 ? -29.835 -6.026 3.968 1.00 43.59 199 ILE A CA 1
ATOM 1653 C C . ILE A 1 199 ? -29.933 -6.869 2.687 1.00 43.59 199 ILE A C 1
ATOM 1655 O O . ILE A 1 199 ? -29.038 -7.664 2.396 1.00 43.59 199 ILE A O 1
ATOM 1659 N N . ASP A 1 200 ? -31.016 -6.695 1.926 1.00 38.31 200 ASP A N 1
ATOM 1660 C CA . ASP A 1 200 ? -31.244 -7.370 0.644 1.00 38.31 200 ASP A CA 1
ATOM 1661 C C . ASP A 1 200 ? -30.540 -6.637 -0.515 1.00 38.31 200 ASP A C 1
ATOM 1663 O O . ASP A 1 200 ? -30.978 -5.590 -1.008 1.00 38.31 200 ASP A O 1
ATOM 1667 N N . PHE A 1 201 ? -29.434 -7.225 -0.977 1.00 41.25 201 PHE A N 1
ATOM 1668 C CA . PHE A 1 201 ? -28.620 -6.734 -2.091 1.00 41.25 201 PHE A CA 1
ATOM 1669 C C . PHE A 1 201 ? -29.286 -6.879 -3.475 1.00 41.25 201 PHE A C 1
ATOM 1671 O O . PHE A 1 201 ? -28.748 -6.354 -4.456 1.00 41.25 201 PHE A O 1
ATOM 1678 N N . ALA A 1 202 ? -30.441 -7.548 -3.599 1.00 41.66 202 ALA A N 1
ATOM 1679 C CA . ALA A 1 202 ? -31.161 -7.656 -4.872 1.00 41.66 202 ALA A CA 1
ATOM 1680 C C . ALA A 1 202 ? -31.729 -6.303 -5.344 1.00 41.66 202 ALA A C 1
ATOM 1682 O O . ALA A 1 202 ? -31.776 -6.031 -6.548 1.00 41.66 202 ALA A O 1
ATOM 1683 N N . SER A 1 203 ? -32.066 -5.417 -4.402 1.00 43.62 203 SER A N 1
ATOM 1684 C CA . SER A 1 203 ? -32.638 -4.087 -4.662 1.00 43.62 203 SER A CA 1
ATOM 1685 C C . SER A 1 203 ? -31.694 -3.125 -5.403 1.00 43.62 203 SER A C 1
ATOM 1687 O O . SER A 1 203 ? -32.148 -2.203 -6.078 1.00 43.62 203 SER A O 1
ATOM 1689 N N . PHE A 1 204 ? -30.378 -3.364 -5.365 1.00 39.06 204 PHE A N 1
ATOM 1690 C CA . PHE A 1 204 ? -29.384 -2.466 -5.968 1.00 39.06 204 PHE A CA 1
ATOM 1691 C C . PHE A 1 204 ? -29.135 -2.717 -7.466 1.00 39.06 204 PHE A C 1
ATOM 1693 O O . PHE A 1 204 ? -28.465 -1.922 -8.124 1.00 39.06 204 PHE A O 1
ATOM 1700 N N . ARG A 1 205 ? -29.650 -3.820 -8.033 1.00 41.31 205 ARG A N 1
ATOM 1701 C CA . ARG A 1 205 ? -29.419 -4.181 -9.447 1.00 41.31 205 ARG A CA 1
ATOM 1702 C C . ARG A 1 205 ? -30.500 -3.700 -10.418 1.00 41.31 205 ARG A C 1
ATOM 1704 O O . ARG A 1 205 ? -30.287 -3.807 -11.622 1.00 41.31 205 ARG A O 1
ATOM 1711 N N . GLN A 1 206 ? -31.623 -3.158 -9.944 1.00 42.22 206 GLN A N 1
ATOM 1712 C CA . GLN A 1 206 ? -32.743 -2.779 -10.821 1.00 42.22 206 GLN A CA 1
ATOM 1713 C C . GLN A 1 206 ? -32.716 -1.329 -11.330 1.00 42.22 206 GLN A C 1
ATOM 1715 O O . GLN A 1 206 ? -33.454 -1.006 -12.252 1.00 42.22 206 GLN A O 1
ATOM 1720 N N . THR A 1 207 ? -31.829 -0.456 -10.850 1.00 42.25 207 THR A N 1
ATOM 1721 C CA . THR A 1 207 ? -31.774 0.954 -11.298 1.00 42.25 207 THR A CA 1
ATOM 1722 C C . THR A 1 207 ? -30.974 1.192 -12.583 1.00 42.25 207 THR A C 1
ATOM 1724 O O . THR A 1 207 ? -30.664 2.332 -12.917 1.00 42.25 207 THR A O 1
ATOM 1727 N N . LYS A 1 208 ? -30.659 0.139 -13.348 1.00 42.94 208 LYS A N 1
ATOM 1728 C CA . LYS A 1 208 ? -29.946 0.247 -14.632 1.00 42.94 208 LYS A CA 1
ATOM 1729 C C . LYS A 1 208 ? -30.767 -0.218 -15.834 1.00 42.94 208 LYS A C 1
ATOM 1731 O O . LYS A 1 208 ? -30.218 -0.794 -16.762 1.00 42.94 208 LYS A O 1
ATOM 1736 N N . GLN A 1 209 ? -32.067 0.045 -15.830 1.00 43.84 209 GLN A N 1
ATOM 1737 C CA . GLN A 1 209 ? -32.847 0.199 -17.056 1.00 43.84 209 GLN A CA 1
ATOM 1738 C C . GLN A 1 209 ? -33.916 1.251 -16.796 1.00 43.84 209 GLN A C 1
ATOM 1740 O O . GLN A 1 209 ? -34.893 0.951 -16.124 1.00 43.84 209 GLN A O 1
ATOM 1745 N N . LEU A 1 210 ? -33.686 2.477 -17.265 1.00 39.28 210 LEU A N 1
ATOM 1746 C CA . LEU A 1 210 ? -34.703 3.384 -17.800 1.00 39.28 210 LEU A CA 1
ATOM 1747 C C . LEU A 1 210 ? -34.001 4.646 -18.325 1.00 39.28 210 LEU A C 1
ATOM 1749 O O . LEU A 1 210 ? -33.349 5.361 -17.563 1.00 39.28 210 LEU A O 1
ATOM 1753 N N . ASN A 1 211 ? -34.222 4.860 -19.626 1.00 36.91 211 ASN A N 1
ATOM 1754 C CA . ASN A 1 211 ? -33.877 5.982 -20.508 1.00 36.91 211 ASN A CA 1
ATOM 1755 C C . ASN A 1 211 ? -32.446 6.033 -21.049 1.00 36.91 211 ASN A C 1
ATOM 1757 O O . ASN A 1 211 ? -31.539 6.546 -20.362 1.00 36.91 211 ASN A O 1
#

Organism: NCBI:txid1975025

Radius of gyration: 3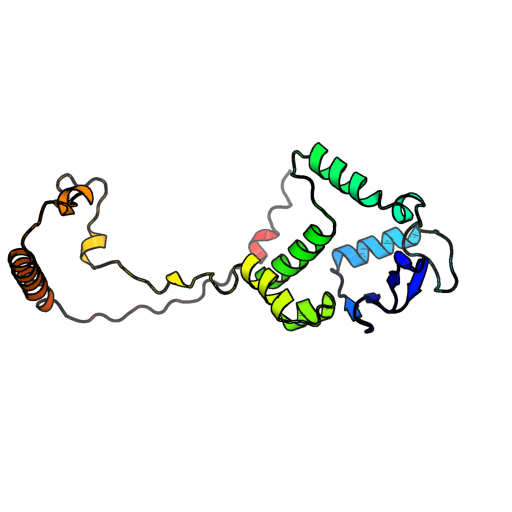0.14 Å; chains: 1; bounding box: 67×44×80 Å

Secondary structure (DSSP, 8-state):
-EEE--EEETTTTEEES-TTSS-EEE---HHHHHHHHHHHHH----EETTEE-SS---HHHHTTTHHHHHHHHHHHTTPPP--HHHHHHHHHHHHHHTT--HHHHHHHHT---HHHHHHHHHHHTTTTTTTTTT-----TTGGG--TT-TT-------GGGGGG---THHHHHHHHHHHHHTTS-----PPPP-------GGGGGSTT---

Sequence (211 aa):
MIHINRSWQQRQKKYGLPKNGETRQVTINSEYYWWLREYLQTANFGRDEHGERLFPEHTYWKRGEQAKVIRNFCEQYGLKSIKFHTLRACWATQLLGMGVPKDQVMMMGGWKDEETMRIYIRKAGILIQGATEGLKFFTQEDQAFDPNAKFNNLTYCNATELSDIEDEDEFEESVEKITADNTRVKKHTPRPKLTENVIDFASFRQTKQLN

Foldseek 3Di:
DDKAAWDQDLVVRDIDGPPQNDIADADDDPVVVVVLVVLVVVDQQDADPVGGDSDHDDPVVSVVCVLVVQQVVCVVVVHDRDDPVVVLLVVLLVCVLVVNDLVVSCRNSVPPDVVVSVVSNVVSCNVVVCVCVPPDPDDVVNVVPPVPPPDPPDPPPDPVNVPPPPDPVVVVVVVVVVVVVVPPDDDDDDDDDDDDPDPDPVVVPPPPDDD